Protein AF-A0A8H5TYQ1-F1 (afdb_monomer)

Mean predicted aligned error: 10.08 Å

Foldseek 3Di:
DADADQQQVVVLVVCVVPVVNVVRYFHAAPPPRDTADEDPDDDPDPDPDPPDQHQHFWQALRRGTHGLVVLVVLLVCCVVPVPFRADPPPRHGQAQQQVRRHDSDTDGHYSDPVCSVVNVVSSPLNVVRQNDAPVLLLLLVFLLLVLLVVLLDPCVVVLPDLKDKWKWKDWDPDIDINCPPQPAKDWPDWDDQDPLNVLLQQLVQVLVCSNVVPDPPDPTRIDIIITMIGGDDDPSSVVRSVVVVLSSVVSCVVCPPPDSVRSNVVSNVSSVVVSVCSNVSVSVVSSVVVVVVVVVSVVVVVVVVD

Nearest PDB structures (foldseek):
  7bxh-assembly1_B  TM=2.194E-01  e=1.494E+00  Legionella pneumophila subsp. pneumophila str. Philadelphia 1
  6tao-assembly1_A  TM=1.979E-01  e=2.582E+00  Vibrio cholerae
  5tsc-assembly1_A  TM=2.129E-01  e=2.074E+00  Legionella pneumophila subsp. pneumophila str. Philadelphia 1
  6w08-assembly1_A  TM=2.001E-01  e=3.215E+00  Vibrio cholerae O1 biovar El Tor str. N16961
  6tao-assembly2_B  TM=1.943E-01  e=5.262E+00  Vibrio cholerae

InterPro domains:
  IPR001841 Zinc finger, RING-type [PS50089] (29-91)
  IPR001841 Zinc finger, RING-type [SM00184] (29-90)
  IPR013083 Zinc finger, RING/FYVE/PHD-type [G3DSA:3.30.40.10] (16-129)

Radius of gyration: 23.0 Å; Cα contacts (8 Å, |Δi|>4): 416; chains: 1; bounding box: 55×41×71 Å

Solvent-accessible surface area (backbone atoms only — not comparable to full-atom values): 17277 Å² total; per-residue (Å²): 124,78,43,60,67,46,41,46,69,62,37,50,52,51,38,70,76,35,65,73,51,62,83,32,59,54,38,51,15,84,83,83,62,49,76,30,46,72,58,81,78,80,76,86,69,91,57,93,62,88,78,72,71,62,46,30,30,23,31,30,39,86,30,45,40,33,24,37,41,60,52,50,51,51,42,52,50,16,70,74,68,72,46,84,36,46,43,90,86,80,58,49,74,33,46,17,80,71,65,66,45,67,55,89,65,57,45,74,46,53,75,53,75,90,40,43,65,58,47,53,52,51,41,57,51,42,48,57,59,52,47,51,48,69,82,66,45,47,55,54,54,40,52,50,53,48,51,36,51,54,42,63,38,88,48,77,86,67,59,49,90,59,36,43,82,40,45,35,43,34,44,92,96,44,78,47,51,59,57,75,79,60,69,66,57,46,80,72,46,77,49,86,74,46,69,45,58,56,68,29,28,62,34,49,32,59,36,49,33,62,75,67,69,50,76,86,88,57,89,67,72,38,44,71,44,43,32,37,26,39,46,52,92,52,76,67,49,58,56,47,51,53,55,50,51,51,51,50,51,55,49,48,62,75,50,58,92,53,53,73,68,57,31,40,51,49,18,43,48,52,31,52,55,48,33,54,33,43,70,69,65,41,48,66,60,52,50,51,52,50,50,52,51,48,51,54,50,50,50,49,55,60,63,74,72,114

Organism: Fusarium heterosporum (NCBI:txid42747)

Structure (mmCIF, N/CA/C/O backbone):
data_AF-A0A8H5TYQ1-F1
#
_entry.id   AF-A0A8H5TYQ1-F1
#
loop_
_atom_site.group_PDB
_atom_site.id
_atom_site.type_symbol
_atom_site.label_atom_id
_atom_site.label_alt_id
_atom_site.label_comp_id
_atom_site.label_asym_id
_atom_site.label_entity_id
_atom_site.label_seq_id
_atom_site.pdbx_PDB_ins_code
_atom_site.Cartn_x
_atom_site.Cartn_y
_atom_site.Cartn_z
_atom_site.occupancy
_atom_site.B_iso_or_equiv
_atom_site.auth_seq_id
_atom_site.auth_comp_id
_atom_site.auth_asym_id
_atom_site.auth_atom_id
_atom_site.pdbx_PDB_model_num
ATOM 1 N N . MET A 1 1 ? -21.168 5.420 35.140 1.00 64.25 1 MET A N 1
ATOM 2 C CA . MET A 1 1 ? -21.141 4.001 34.719 1.00 64.25 1 MET A CA 1
ATOM 3 C C . MET A 1 1 ? -20.022 3.883 33.707 1.00 64.25 1 MET A C 1
ATOM 5 O O . MET A 1 1 ? -19.899 4.790 32.902 1.00 64.25 1 MET A O 1
ATOM 9 N N . SER A 1 2 ? -19.162 2.873 33.809 1.00 85.12 2 SER A N 1
ATOM 10 C CA . SER A 1 2 ? -18.035 2.726 32.883 1.00 85.12 2 SER A CA 1
ATOM 11 C C . SER A 1 2 ? -18.495 2.050 31.588 1.00 85.12 2 SER A C 1
ATOM 13 O O . SER A 1 2 ? -19.298 1.117 31.650 1.00 85.12 2 SER A O 1
ATOM 15 N N . ILE A 1 3 ? -18.027 2.537 30.436 1.00 87.50 3 ILE A N 1
ATOM 16 C CA . ILE A 1 3 ? -18.399 2.019 29.112 1.00 87.50 3 ILE A CA 1
ATOM 17 C C . ILE A 1 3 ? -17.258 1.164 28.566 1.00 87.50 3 ILE A C 1
ATOM 19 O O . ILE A 1 3 ? -16.153 1.664 28.355 1.00 87.50 3 ILE A O 1
ATOM 23 N N . ASN A 1 4 ? -17.562 -0.110 28.312 1.00 91.44 4 ASN A N 1
ATOM 24 C CA . ASN A 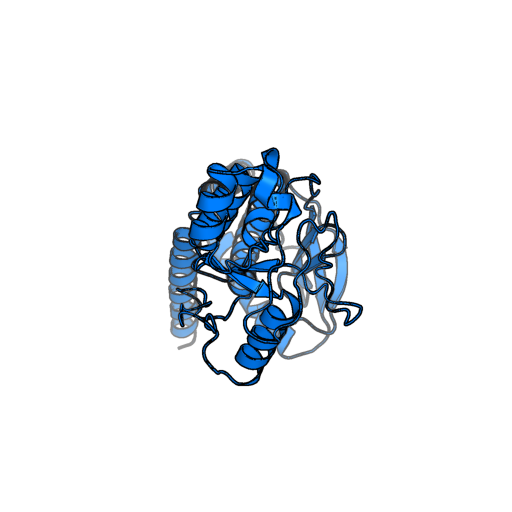1 4 ? -16.630 -1.129 27.818 1.00 91.44 4 ASN A CA 1
ATOM 25 C C . ASN A 1 4 ? -17.161 -1.822 26.540 1.00 91.44 4 ASN A C 1
ATOM 27 O O . ASN A 1 4 ? -17.007 -3.025 26.344 1.00 91.44 4 ASN A O 1
ATOM 31 N N . GLU A 1 5 ? -17.877 -1.080 25.690 1.00 95.00 5 GLU A N 1
ATOM 32 C CA . GLU A 1 5 ? -18.378 -1.601 24.414 1.00 95.00 5 GLU A CA 1
ATOM 33 C C . GLU A 1 5 ? -17.220 -1.727 23.411 1.00 95.00 5 GLU A C 1
ATOM 35 O O . GLU A 1 5 ? -16.622 -0.730 23.005 1.00 95.00 5 GLU A O 1
ATOM 40 N N . THR A 1 6 ? -16.899 -2.961 23.019 1.00 95.25 6 THR A N 1
ATOM 41 C CA . THR A 1 6 ? -15.770 -3.292 22.129 1.00 95.25 6 THR A CA 1
ATOM 42 C C . THR A 1 6 ? -16.210 -3.566 20.691 1.00 95.25 6 THR A C 1
ATOM 44 O O . THR A 1 6 ? -15.395 -3.949 19.852 1.00 95.25 6 THR A O 1
ATOM 47 N N . TYR A 1 7 ? -17.478 -3.333 20.360 1.00 96.06 7 TYR A N 1
ATOM 48 C CA . TYR A 1 7 ? -17.964 -3.275 18.990 1.00 96.06 7 TYR A CA 1
ATOM 49 C C . TYR A 1 7 ? -18.167 -1.819 18.558 1.00 96.06 7 TYR A C 1
ATOM 51 O O . TYR A 1 7 ? -19.071 -1.126 19.021 1.00 96.06 7 TYR A O 1
ATOM 59 N N . PHE A 1 8 ? -17.322 -1.344 17.639 1.00 94.88 8 PHE A N 1
ATOM 60 C CA . PHE A 1 8 ? -17.250 0.060 17.231 1.00 94.88 8 PHE A CA 1
ATOM 61 C C . PHE A 1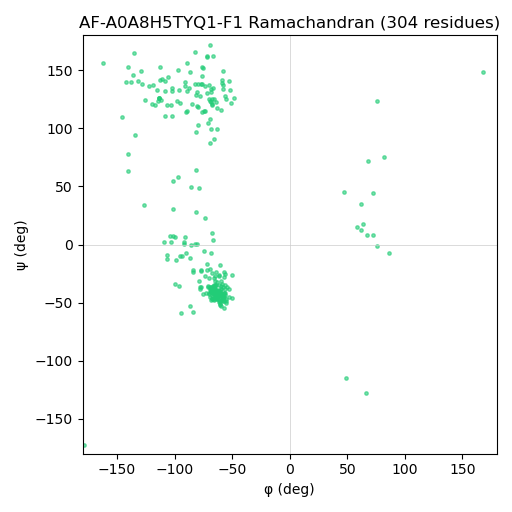 8 ? -18.594 0.666 16.801 1.00 94.88 8 PHE A C 1
ATOM 63 O O . PHE A 1 8 ? -18.893 1.762 17.269 1.00 94.88 8 PHE A O 1
ATOM 70 N N . PRO A 1 9 ? -19.437 0.010 15.977 1.00 93.38 9 PRO A N 1
ATOM 71 C CA . PRO A 1 9 ? -20.741 0.572 15.627 1.00 93.38 9 PRO A CA 1
ATOM 72 C C . PRO A 1 9 ? -21.625 0.844 16.850 1.00 93.38 9 PRO A C 1
ATOM 74 O O . PRO A 1 9 ? -22.154 1.945 16.973 1.00 93.38 9 PRO A O 1
ATOM 77 N N . ALA A 1 10 ? -21.709 -0.107 17.786 1.00 94.38 10 ALA A N 1
ATOM 78 C CA . ALA A 1 10 ? -22.482 0.059 19.017 1.00 94.38 10 ALA A CA 1
ATOM 79 C C . ALA A 1 10 ? -21.876 1.140 19.924 1.00 94.38 10 ALA A C 1
ATOM 81 O O . ALA A 1 10 ? -22.599 1.986 20.449 1.00 94.38 10 ALA A O 1
ATOM 82 N N . LEU A 1 11 ? -20.545 1.174 20.044 1.00 93.44 11 LEU A N 1
ATOM 83 C CA . LEU A 1 11 ? -19.848 2.212 20.796 1.00 93.44 11 LEU A CA 1
ATOM 84 C C . LEU A 1 11 ? -20.148 3.609 20.234 1.00 93.44 11 LEU A C 1
ATOM 86 O O . LEU A 1 11 ? -20.427 4.535 20.991 1.00 93.44 11 LEU A O 1
ATOM 90 N N . MET A 1 12 ? -20.116 3.774 18.910 1.00 91.62 12 MET A N 1
ATOM 91 C CA . MET A 1 12 ? -20.417 5.060 18.283 1.00 91.62 12 MET A CA 1
ATOM 92 C C . MET A 1 12 ? -21.867 5.487 18.502 1.00 91.62 12 MET A C 1
ATOM 94 O O . MET A 1 12 ? -22.113 6.679 18.662 1.00 91.62 12 MET A O 1
ATOM 98 N N . ASP A 1 13 ? -22.816 4.554 18.535 1.00 92.12 13 ASP A N 1
ATOM 99 C CA . ASP A 1 13 ? -24.218 4.875 18.803 1.00 92.12 13 ASP A CA 1
ATOM 100 C C . ASP A 1 13 ? -24.417 5.356 20.249 1.00 92.12 13 ASP A C 1
ATOM 102 O O . ASP A 1 13 ? -25.129 6.336 20.472 1.00 92.12 13 ASP A O 1
ATOM 106 N N . ILE A 1 14 ? -23.710 4.752 21.213 1.00 92.50 14 ILE A N 1
ATOM 107 C CA . ILE A 1 14 ? -23.669 5.219 22.609 1.00 92.50 14 ILE A CA 1
ATOM 108 C C . ILE A 1 14 ? -23.104 6.643 22.679 1.00 92.50 14 ILE A C 1
ATOM 110 O O . ILE A 1 14 ? -23.746 7.535 23.230 1.00 92.50 14 ILE A O 1
ATOM 114 N N . LEU A 1 15 ? -21.938 6.887 22.070 1.00 90.19 15 LEU A N 1
ATOM 115 C CA . LEU A 1 15 ? -21.295 8.207 22.089 1.00 90.19 15 LEU A CA 1
ATOM 116 C C . LEU A 1 15 ? -22.104 9.279 21.339 1.00 90.19 15 LEU A C 1
ATOM 118 O O . LEU A 1 15 ? -22.010 10.466 21.656 1.00 90.19 15 LEU A O 1
ATOM 122 N N . SER A 1 16 ? -22.880 8.893 20.323 1.00 88.12 16 SER A N 1
ATOM 123 C CA . SER A 1 16 ? -23.792 9.795 19.612 1.00 88.12 16 SER A CA 1
ATOM 124 C C . SER A 1 16 ? -25.000 10.194 20.460 1.00 88.12 16 SER A C 1
ATOM 126 O O . SER A 1 16 ? -25.458 11.327 20.339 1.00 88.12 16 SER A O 1
ATOM 128 N N . GLN A 1 17 ? -25.514 9.290 21.297 1.00 90.81 17 GLN A N 1
ATOM 129 C CA . GLN A 1 17 ? -26.634 9.573 22.201 1.00 90.81 17 GLN A CA 1
ATOM 130 C C . GLN A 1 17 ? -26.193 10.371 23.431 1.00 90.81 17 GLN A C 1
ATOM 132 O O . GLN A 1 17 ? -26.919 11.254 23.882 1.00 90.81 17 GLN A O 1
ATOM 137 N N . ASP A 1 18 ? -24.999 10.082 23.942 1.00 89.69 18 ASP A N 1
ATOM 138 C CA . ASP A 1 18 ? -24.400 10.769 25.078 1.00 89.69 18 ASP A CA 1
ATOM 139 C C . ASP A 1 18 ? -22.932 11.098 24.770 1.00 89.69 18 ASP A C 1
ATOM 141 O O . ASP A 1 18 ? -22.051 10.271 24.985 1.00 89.69 18 ASP A O 1
ATOM 145 N N . PRO A 1 19 ? -22.615 12.302 24.265 1.00 85.62 19 PRO A N 1
ATOM 146 C CA . PRO A 1 19 ? -21.229 12.673 24.003 1.00 85.62 19 PRO A CA 1
ATOM 147 C C . PRO A 1 19 ? -20.335 12.698 25.253 1.00 85.62 19 PRO A C 1
ATOM 149 O O . PRO A 1 19 ? -19.131 12.451 25.124 1.00 85.62 19 PRO A O 1
ATOM 152 N N . SER A 1 20 ? -20.906 12.942 26.443 1.00 86.19 20 SER A N 1
ATOM 153 C CA . SER A 1 20 ? -20.171 12.981 27.719 1.00 86.19 20 SER A CA 1
ATOM 154 C C . SER A 1 20 ? -19.666 11.602 28.153 1.00 86.19 20 SER A C 1
ATOM 156 O O . SER A 1 20 ? -18.654 11.492 28.843 1.00 86.19 20 SER A O 1
ATOM 158 N N . ALA A 1 21 ? -20.283 10.539 27.626 1.00 86.56 21 ALA A N 1
ATOM 159 C CA . ALA A 1 21 ? -19.857 9.151 27.768 1.00 86.56 21 ALA A CA 1
ATOM 160 C C . ALA A 1 21 ? -18.376 8.919 27.426 1.00 86.56 21 ALA A C 1
ATOM 162 O O . ALA A 1 21 ? -17.760 7.996 27.962 1.00 86.56 21 ALA A O 1
ATOM 163 N N . THR A 1 22 ? -17.794 9.771 26.575 1.00 84.31 22 THR A N 1
ATOM 164 C CA . THR A 1 22 ? -16.373 9.749 26.208 1.00 84.31 22 THR A CA 1
ATOM 165 C C . THR A 1 22 ? -15.452 9.768 27.436 1.00 84.31 22 THR A C 1
ATOM 167 O O . THR A 1 22 ? -14.462 9.044 27.463 1.00 84.31 22 THR A O 1
ATOM 170 N N . GLU A 1 23 ? -15.800 10.530 28.478 1.00 83.12 23 GLU A N 1
ATOM 171 C CA . GLU A 1 23 ? -15.020 10.636 29.726 1.00 83.12 23 GLU A CA 1
ATOM 172 C C . GLU A 1 23 ? -15.102 9.370 30.593 1.00 83.12 23 GLU A C 1
ATOM 174 O O . GLU A 1 23 ? -14.292 9.159 31.492 1.00 83.12 23 GLU A O 1
ATOM 179 N N . SER A 1 24 ? -16.086 8.512 30.320 1.00 85.19 24 SER A N 1
ATOM 180 C CA . SER A 1 24 ? -16.350 7.274 31.059 1.00 85.19 24 SER A CA 1
ATOM 181 C C . SER A 1 24 ? -15.897 6.005 30.326 1.00 85.19 24 SER A C 1
ATOM 183 O O . SER A 1 24 ? -16.188 4.890 30.780 1.00 85.19 24 SER A O 1
ATOM 185 N N . LEU A 1 25 ? -15.195 6.162 29.198 1.00 88.00 25 LEU A N 1
ATOM 186 C CA . LEU A 1 25 ? -14.655 5.051 28.422 1.00 88.00 25 LEU A CA 1
ATOM 187 C C . LEU A 1 25 ? -13.549 4.333 29.189 1.00 88.00 25 LEU A C 1
ATOM 189 O O . LEU A 1 25 ? -12.552 4.929 29.584 1.00 88.00 25 LEU A O 1
ATOM 193 N N . ASN A 1 26 ? -13.718 3.026 29.339 1.00 90.94 26 ASN A N 1
ATOM 194 C CA . ASN A 1 26 ? -12.715 2.126 29.887 1.00 90.94 26 ASN A CA 1
ATOM 195 C C . ASN A 1 26 ? -12.762 0.837 29.070 1.00 90.94 26 ASN A C 1
ATOM 197 O O . ASN A 1 26 ? -13.404 -0.141 29.454 1.00 90.94 26 ASN A O 1
ATOM 201 N N . LEU A 1 27 ? -12.171 0.892 27.878 1.00 92.75 27 LEU A N 1
ATOM 202 C CA . LEU A 1 27 ? -12.211 -0.225 26.947 1.00 92.75 27 LEU A CA 1
ATOM 203 C C . LEU A 1 27 ? -11.157 -1.256 27.352 1.00 92.75 27 LEU A C 1
ATOM 205 O O . LEU A 1 27 ? -9.968 -0.959 27.342 1.00 92.75 27 LEU A O 1
ATOM 209 N N . GLU A 1 28 ? -11.579 -2.471 27.663 1.00 94.50 28 GLU A N 1
ATOM 210 C CA . GLU A 1 28 ? -10.698 -3.598 27.959 1.00 94.50 28 GLU A CA 1
ATOM 211 C C . GLU A 1 28 ? -10.498 -4.440 26.699 1.00 94.50 28 GLU A C 1
ATOM 213 O O . GLU A 1 28 ? -11.445 -4.779 25.985 1.00 94.50 28 GLU A O 1
ATOM 218 N N . CYS A 1 29 ? -9.250 -4.793 26.402 1.00 95.31 29 CYS A N 1
ATOM 219 C CA . CYS A 1 29 ? -8.941 -5.645 25.267 1.00 95.31 29 CYS A CA 1
ATOM 220 C C . CYS A 1 29 ? -9.537 -7.047 25.495 1.00 95.31 29 CYS A C 1
ATOM 222 O O . CYS A 1 29 ? -9.178 -7.708 26.470 1.00 95.31 29 CYS A O 1
ATOM 224 N N . PRO A 1 30 ? -10.360 -7.593 24.581 1.00 93.88 30 PRO A N 1
ATOM 225 C CA . PRO A 1 30 ? -10.977 -8.909 24.774 1.00 93.88 30 PRO A CA 1
ATOM 226 C C . PRO A 1 30 ? -9.972 -10.077 24.727 1.00 93.88 30 PRO A C 1
ATOM 228 O O . PRO A 1 30 ? -10.347 -11.218 24.993 1.00 93.88 30 PRO A O 1
ATOM 231 N N . ILE A 1 31 ? -8.706 -9.813 24.379 1.00 94.69 31 ILE A N 1
ATOM 232 C CA . ILE A 1 31 ? -7.639 -10.818 24.263 1.00 94.69 31 ILE A CA 1
ATOM 233 C C . ILE A 1 31 ? -6.833 -10.910 25.564 1.00 94.69 31 ILE A C 1
ATOM 235 O O . ILE A 1 31 ? -6.767 -11.983 26.159 1.00 94.69 31 ILE A O 1
ATOM 239 N N . CYS A 1 32 ? -6.223 -9.805 26.008 1.00 94.69 32 CYS A N 1
ATOM 240 C CA . CYS A 1 32 ? -5.367 -9.783 27.203 1.00 94.69 32 CYS A CA 1
ATOM 241 C C . CYS A 1 32 ? -6.069 -9.261 28.463 1.00 94.69 32 CYS A C 1
ATOM 243 O O . CYS A 1 32 ? -5.559 -9.483 29.555 1.00 94.69 32 CYS A O 1
ATOM 245 N N . ARG A 1 33 ? -7.251 -8.641 28.325 1.00 94.50 33 ARG A N 1
ATOM 246 C CA . ARG A 1 33 ? -8.025 -7.978 29.393 1.00 94.50 33 ARG A CA 1
ATOM 247 C C . ARG A 1 33 ? -7.382 -6.718 29.977 1.00 94.50 33 ARG A C 1
ATOM 249 O O . ARG A 1 33 ? -7.907 -6.175 30.942 1.00 94.50 33 ARG A O 1
ATOM 256 N N . ASP A 1 34 ? -6.298 -6.231 29.380 1.00 92.62 34 ASP A N 1
ATOM 257 C CA . ASP A 1 34 ? -5.712 -4.946 29.753 1.00 92.62 34 ASP A CA 1
ATOM 258 C C . ASP A 1 34 ? -6.550 -3.783 29.207 1.00 92.62 34 ASP A C 1
ATOM 260 O O . ASP A 1 34 ? -7.222 -3.900 28.176 1.00 92.62 34 ASP A O 1
ATOM 264 N N . VAL A 1 35 ? -6.501 -2.644 29.901 1.00 90.50 35 VAL A N 1
ATOM 265 C CA . VAL A 1 35 ? -7.178 -1.412 29.478 1.00 90.50 35 VAL A CA 1
ATOM 266 C C . VAL A 1 35 ? -6.461 -0.815 28.268 1.00 90.50 35 VAL A C 1
ATOM 268 O O . VAL A 1 35 ? -5.245 -0.629 28.272 1.00 90.50 35 VAL A O 1
ATOM 271 N N . MET A 1 36 ? -7.232 -0.484 27.236 1.00 92.00 36 MET A N 1
ATOM 272 C CA . MET A 1 36 ? -6.755 0.112 25.996 1.00 92.00 36 MET A CA 1
ATOM 273 C C . MET A 1 36 ? -6.770 1.637 26.072 1.00 92.00 36 MET A C 1
ATOM 275 O O . MET A 1 36 ? -7.734 2.246 26.540 1.00 92.00 36 MET A O 1
ATOM 279 N N . THR A 1 37 ? -5.734 2.278 25.533 1.00 88.06 37 THR A N 1
ATOM 280 C CA . THR A 1 37 ? -5.694 3.743 25.440 1.00 88.06 37 THR A CA 1
ATOM 281 C C . THR A 1 37 ? -6.599 4.247 24.308 1.00 88.06 37 THR A C 1
ATOM 283 O O . THR A 1 37 ? -6.650 3.672 23.217 1.00 88.06 37 THR A O 1
ATOM 286 N N . THR A 1 38 ? -7.338 5.331 24.565 1.00 75.31 38 THR A N 1
ATOM 287 C CA . THR A 1 38 ? -8.178 6.034 23.579 1.00 75.31 38 THR A CA 1
ATOM 288 C C . THR A 1 38 ? -7.645 7.464 23.442 1.00 75.31 38 THR A C 1
ATOM 290 O O . THR A 1 38 ? -7.267 8.063 24.442 1.00 75.31 38 THR A O 1
ATOM 293 N N . ASN A 1 39 ? -7.551 7.998 22.218 1.00 65.19 39 ASN A N 1
ATOM 294 C CA . ASN A 1 39 ? -6.909 9.293 21.901 1.00 65.19 39 ASN A CA 1
ATOM 295 C C . ASN A 1 39 ? -5.373 9.336 21.986 1.00 65.19 39 ASN A C 1
ATOM 297 O O . ASN A 1 39 ? -4.809 10.316 22.463 1.00 65.19 39 ASN A O 1
ATOM 301 N N . ASN A 1 40 ? -4.679 8.326 21.451 1.00 54.44 40 ASN A N 1
ATOM 302 C CA . ASN A 1 40 ? -3.261 8.504 21.125 1.00 54.44 40 ASN A CA 1
ATOM 303 C C . ASN A 1 40 ? -3.135 9.535 19.992 1.00 54.44 40 ASN A C 1
ATOM 305 O O . ASN A 1 40 ? -3.214 9.192 18.808 1.00 54.44 40 ASN A O 1
ATOM 309 N N . GLU A 1 41 ? -2.999 10.804 20.369 1.00 46.03 41 GLU A N 1
ATOM 310 C CA . GLU A 1 41 ? -2.328 11.796 19.546 1.00 46.03 41 GLU A CA 1
ATOM 311 C C . GLU A 1 41 ? -0.895 11.287 19.344 1.00 46.03 41 GLU A C 1
ATOM 313 O O . GLU A 1 41 ? -0.132 11.101 20.286 1.00 46.03 41 GLU A O 1
ATOM 318 N N . ASP A 1 42 ? -0.591 10.994 18.088 1.00 44.28 42 ASP A N 1
ATOM 319 C CA . ASP A 1 42 ? 0.746 10.842 17.538 1.00 44.28 42 ASP A CA 1
ATOM 320 C C . ASP A 1 42 ? 1.550 9.563 17.841 1.00 44.28 42 ASP A C 1
ATOM 322 O O . ASP A 1 42 ? 1.924 9.218 18.957 1.00 44.28 42 ASP A O 1
ATOM 326 N N . LYS A 1 43 ? 1.938 8.942 16.716 1.00 41.69 43 LYS A N 1
ATOM 327 C CA . LYS A 1 43 ? 3.001 7.942 16.523 1.00 41.69 43 LYS A CA 1
ATOM 328 C C . LYS A 1 43 ? 2.644 6.498 16.871 1.00 41.69 43 LYS A C 1
ATOM 330 O O . LYS A 1 43 ? 3.196 5.889 17.779 1.00 41.69 43 LYS A O 1
ATOM 335 N N . VAL A 1 44 ? 1.869 5.873 15.983 1.00 41.00 44 VAL A N 1
ATOM 336 C CA . VAL A 1 44 ? 2.210 4.494 15.605 1.00 41.00 44 VAL A CA 1
ATOM 337 C C . VAL A 1 44 ? 3.473 4.598 14.754 1.00 41.00 44 VAL A C 1
ATOM 339 O O . VAL A 1 44 ? 3.414 5.055 13.611 1.00 41.00 44 VAL A O 1
ATOM 342 N N . SER A 1 45 ? 4.634 4.246 15.309 1.00 38.28 45 SER A N 1
ATOM 343 C CA . SER A 1 45 ? 5.794 4.025 14.459 1.00 38.28 45 SER A CA 1
ATOM 344 C C . SER A 1 45 ? 5.512 2.773 13.627 1.00 38.28 45 SER A C 1
ATOM 346 O O . SER A 1 45 ? 5.298 1.679 14.141 1.00 38.28 45 SER A O 1
ATOM 348 N N . TYR A 1 46 ? 5.517 2.924 12.305 1.00 41.56 46 TYR A N 1
ATOM 349 C CA . TYR A 1 46 ? 5.640 1.795 11.379 1.00 41.56 46 TYR A CA 1
ATOM 350 C C . TYR A 1 46 ? 7.082 1.250 11.363 1.00 41.56 46 TYR A C 1
ATOM 352 O O . TYR A 1 46 ? 7.516 0.663 10.373 1.00 41.56 46 TYR A O 1
ATOM 360 N N . SER A 1 47 ? 7.859 1.493 12.425 1.00 39.03 47 SER A N 1
ATOM 361 C CA . SER A 1 47 ? 9.175 0.898 12.572 1.00 39.03 47 SER A CA 1
ATOM 362 C C . SER A 1 47 ? 9.003 -0.554 13.007 1.00 39.03 47 SER A C 1
ATOM 364 O O . SER A 1 47 ? 8.203 -0.879 13.881 1.00 39.03 47 SER A O 1
ATOM 366 N N . ASN A 1 48 ? 9.808 -1.431 12.414 1.00 41.47 48 ASN A N 1
ATOM 367 C CA . ASN A 1 48 ? 10.022 -2.793 12.903 1.00 41.47 48 ASN A CA 1
ATOM 368 C C . ASN A 1 48 ? 10.774 -2.815 14.250 1.00 41.47 48 ASN A C 1
ATOM 370 O O . ASN A 1 48 ? 11.212 -3.877 14.682 1.00 41.47 48 ASN A O 1
ATOM 374 N N . ASP A 1 49 ? 10.952 -1.660 14.894 1.00 38.38 49 ASP A N 1
ATOM 375 C CA . ASP A 1 49 ? 11.650 -1.564 16.162 1.00 38.38 49 ASP A CA 1
ATOM 376 C C . ASP A 1 49 ? 10.710 -2.024 17.277 1.00 38.38 49 ASP A C 1
ATOM 378 O O . ASP A 1 49 ? 9.577 -1.565 17.413 1.00 38.38 49 ASP A O 1
ATOM 382 N N . GLU A 1 50 ? 11.198 -2.961 18.081 1.00 44.28 50 GLU A N 1
ATOM 383 C CA . GLU A 1 50 ? 10.507 -3.586 19.215 1.00 44.28 50 GLU A CA 1
ATOM 384 C C . GLU A 1 50 ? 10.221 -2.618 20.381 1.00 44.28 50 GLU A C 1
ATOM 386 O O . GLU A 1 50 ? 9.708 -3.029 21.421 1.00 44.28 50 GLU A O 1
ATOM 391 N N . ALA A 1 51 ? 10.538 -1.331 20.227 1.00 42.44 51 ALA A N 1
ATOM 392 C CA . ALA A 1 51 ? 10.374 -0.327 21.263 1.00 42.44 51 ALA A CA 1
ATOM 393 C C . ALA A 1 51 ? 8.920 0.178 21.316 1.00 42.44 51 ALA A C 1
ATOM 395 O O . ALA A 1 51 ? 8.526 1.075 20.577 1.00 42.44 51 ALA A O 1
ATOM 396 N N . ASP A 1 52 ? 8.162 -0.416 22.237 1.00 50.28 52 ASP A N 1
ATOM 397 C CA . ASP A 1 52 ? 6.917 0.091 22.826 1.00 50.28 52 ASP A CA 1
ATOM 398 C C . ASP A 1 52 ? 5.705 0.177 21.877 1.00 50.28 52 ASP A C 1
ATOM 400 O O . ASP A 1 52 ? 5.233 1.241 21.467 1.00 50.28 52 ASP A O 1
ATOM 404 N N . VAL A 1 53 ? 5.155 -0.989 21.519 1.00 58.66 53 VAL A N 1
ATOM 405 C CA . VAL A 1 53 ? 3.872 -1.052 20.806 1.00 58.66 53 VAL A CA 1
ATOM 406 C C . VAL A 1 53 ? 2.762 -0.601 21.747 1.00 58.66 53 VAL A C 1
ATOM 408 O O . VAL A 1 53 ? 2.267 -1.383 22.556 1.00 58.66 53 VAL A O 1
ATOM 411 N N . ASN A 1 54 ? 2.349 0.656 21.606 1.00 74.62 54 ASN A N 1
ATOM 412 C CA . ASN A 1 54 ? 1.244 1.241 22.354 1.00 74.62 54 ASN A CA 1
ATOM 413 C C . ASN A 1 54 ? 0.002 0.322 22.323 1.00 74.62 54 ASN A C 1
ATOM 415 O O . ASN A 1 54 ? -0.475 -0.058 21.247 1.00 74.62 54 ASN A O 1
ATOM 419 N N . HIS A 1 55 ? -0.536 -0.031 23.497 1.00 88.31 55 HIS A N 1
ATOM 420 C CA . HIS A 1 55 ? -1.754 -0.837 23.656 1.00 88.31 55 HIS A CA 1
ATOM 421 C C . HIS A 1 55 ? -3.026 0.004 23.432 1.00 88.31 55 HIS A C 1
ATOM 423 O O . HIS A 1 55 ? -3.960 0.012 24.232 1.00 88.31 55 HIS A O 1
ATOM 429 N N . GLY A 1 56 ? -3.052 0.763 22.338 1.00 89.88 56 GLY A N 1
ATOM 430 C CA . GLY A 1 56 ? -4.199 1.586 21.976 1.00 89.88 56 GLY A CA 1
ATOM 431 C C . GLY A 1 56 ? -5.348 0.772 21.403 1.00 89.88 56 GLY A C 1
ATOM 432 O O . GLY A 1 56 ? -5.143 -0.285 20.800 1.00 89.88 56 GLY A O 1
ATOM 433 N N . ALA A 1 57 ? -6.561 1.290 21.578 1.00 92.19 57 ALA A N 1
ATOM 434 C CA . ALA A 1 57 ? -7.772 0.707 21.025 1.00 92.19 57 ALA A CA 1
ATOM 435 C C . ALA A 1 57 ? -7.709 0.737 19.491 1.00 92.19 57 ALA A C 1
ATOM 437 O O . ALA A 1 57 ? -7.657 1.803 18.877 1.00 92.19 57 ALA A O 1
ATOM 438 N N . PHE A 1 58 ? -7.712 -0.438 18.873 1.00 92.12 58 PHE A N 1
ATOM 439 C CA . PHE A 1 58 ? -7.572 -0.640 17.437 1.00 92.12 58 PHE A CA 1
ATOM 440 C C . PHE A 1 58 ? -8.839 -1.277 16.876 1.00 92.12 58 PHE A C 1
ATOM 442 O O . PHE A 1 58 ? -9.235 -2.371 17.275 1.00 92.12 58 PHE A O 1
ATOM 449 N N . VAL A 1 59 ? -9.487 -0.578 15.949 1.00 92.62 59 VAL A N 1
ATOM 450 C CA . VAL A 1 59 ? -10.726 -1.012 15.309 1.00 92.62 59 VAL A CA 1
ATOM 451 C C . VAL A 1 59 ? -10.395 -1.832 14.067 1.00 92.62 59 VAL A C 1
ATOM 453 O O . VAL A 1 59 ? -9.840 -1.311 13.096 1.00 92.62 59 VAL A O 1
ATOM 456 N N . LEU A 1 60 ? -10.755 -3.113 14.094 1.00 92.38 60 LEU A N 1
ATOM 457 C CA . LEU A 1 60 ? -10.621 -4.029 12.965 1.00 92.38 60 LEU A CA 1
ATOM 458 C C . LEU A 1 60 ? -11.641 -3.712 11.849 1.00 92.38 60 LEU A C 1
ATOM 460 O O . LEU A 1 60 ? -12.680 -3.110 12.122 1.00 92.38 60 LEU A O 1
ATOM 464 N N . PRO A 1 61 ? -11.432 -4.211 10.613 1.00 89.06 61 PRO A N 1
ATOM 465 C CA . PRO A 1 61 ? -12.350 -4.039 9.479 1.00 89.06 61 PRO A CA 1
ATOM 466 C C . PRO A 1 61 ? -13.772 -4.549 9.747 1.00 89.06 61 PRO A C 1
ATOM 468 O O . PRO A 1 61 ? -14.743 -4.058 9.183 1.00 89.06 61 PRO A O 1
ATOM 471 N N . CYS A 1 62 ? -13.896 -5.537 10.635 1.00 92.06 62 CYS A N 1
ATOM 472 C CA . CYS A 1 62 ? -15.173 -6.089 11.081 1.00 92.06 62 CYS A CA 1
ATOM 473 C C . CYS A 1 62 ? -15.859 -5.273 12.191 1.00 92.06 62 CYS A C 1
ATOM 475 O O . CYS A 1 62 ? -16.900 -5.692 12.688 1.00 92.06 62 CYS A O 1
ATOM 477 N N . GLY A 1 63 ? -15.262 -4.163 12.632 1.00 93.69 63 GLY A N 1
ATOM 478 C CA . GLY A 1 63 ? -15.777 -3.294 13.690 1.00 93.69 63 GLY A CA 1
ATOM 479 C C . GLY A 1 63 ? -15.394 -3.696 15.118 1.00 93.69 63 GLY A C 1
ATOM 480 O O . GLY A 1 63 ? -15.653 -2.925 16.036 1.00 93.69 63 GLY A O 1
ATOM 481 N N . HIS A 1 64 ? -14.767 -4.853 15.347 1.00 96.38 64 HIS A N 1
ATOM 482 C CA . HIS A 1 64 ? -14.305 -5.222 16.692 1.00 96.38 64 HIS A CA 1
ATOM 483 C C . HIS A 1 64 ? -13.071 -4.420 17.106 1.00 96.38 64 HIS A C 1
ATOM 485 O O . HIS A 1 64 ? -12.133 -4.262 16.325 1.00 96.38 64 HIS A O 1
ATOM 491 N N . ILE A 1 65 ? -13.077 -3.955 18.350 1.00 96.06 65 ILE A N 1
ATOM 492 C CA . ILE A 1 65 ? -12.017 -3.177 18.979 1.00 96.06 65 ILE A CA 1
ATOM 493 C C . ILE A 1 65 ? -11.154 -4.125 19.811 1.00 96.06 65 ILE A C 1
ATOM 495 O O . ILE A 1 65 ? -11.656 -4.823 20.691 1.00 96.06 65 ILE A O 1
ATOM 499 N N . ILE A 1 66 ? -9.855 -4.148 19.529 1.00 95.75 66 ILE A N 1
ATOM 500 C CA . ILE A 1 66 ? -8.854 -4.909 20.286 1.00 95.75 66 ILE A CA 1
ATOM 501 C C . ILE A 1 66 ? -7.617 -4.048 20.538 1.00 95.75 66 ILE A C 1
ATOM 503 O O . ILE A 1 66 ? -7.436 -3.021 19.892 1.00 95.75 66 ILE A O 1
ATOM 507 N N . GLY A 1 67 ? -6.745 -4.454 21.459 1.00 93.94 67 GLY A N 1
ATOM 508 C CA . GLY A 1 67 ? -5.491 -3.738 21.683 1.00 93.94 67 GLY A CA 1
ATOM 509 C C . GLY A 1 67 ? -4.559 -3.889 20.481 1.00 93.94 67 GLY A C 1
ATOM 510 O O . GLY A 1 67 ? -4.375 -5.002 19.982 1.00 93.94 67 GLY A O 1
ATOM 511 N N . TYR A 1 68 ? -3.954 -2.793 20.018 1.00 91.00 68 TYR A N 1
ATOM 512 C CA . TYR A 1 68 ? -3.086 -2.799 18.833 1.00 91.00 68 TYR A CA 1
ATOM 513 C C . TYR A 1 68 ? -1.921 -3.792 18.957 1.00 91.00 68 TYR A C 1
ATOM 515 O O . TYR A 1 68 ? -1.656 -4.547 18.018 1.00 91.00 68 TYR A O 1
ATOM 523 N N . SER A 1 69 ? -1.278 -3.870 20.129 1.00 90.31 69 SER A N 1
ATOM 524 C CA . SER A 1 69 ? -0.220 -4.858 20.373 1.00 90.31 69 SER A CA 1
ATOM 525 C C . SER A 1 69 ? -0.732 -6.296 20.247 1.00 90.31 69 SER A C 1
ATOM 527 O O . SER A 1 69 ? -0.105 -7.102 19.566 1.00 90.31 69 SER A O 1
ATOM 529 N N . CYS A 1 70 ? -1.919 -6.610 20.777 1.00 92.94 70 CYS A N 1
ATOM 530 C CA . CYS A 1 70 ? -2.532 -7.928 20.596 1.00 92.94 70 CYS A CA 1
ATOM 531 C C . CYS A 1 70 ? -2.886 -8.217 19.131 1.00 92.94 70 CYS A C 1
ATOM 533 O O . CYS A 1 70 ? -2.697 -9.341 18.672 1.00 92.94 70 CYS A O 1
ATOM 535 N N . SER A 1 71 ? -3.365 -7.218 18.381 1.00 92.06 71 SER A N 1
ATOM 536 C CA . SER A 1 71 ? -3.611 -7.357 16.939 1.00 92.06 71 SER A CA 1
ATOM 537 C C . SER A 1 71 ? -2.327 -7.726 16.191 1.00 92.06 71 SER A C 1
ATOM 539 O O . SER A 1 71 ? -2.320 -8.651 15.376 1.00 92.06 71 SER A O 1
ATOM 541 N N . ARG A 1 72 ? -1.216 -7.051 16.521 1.00 90.06 72 ARG A N 1
ATOM 542 C CA . ARG A 1 72 ? 0.104 -7.307 15.931 1.00 90.06 72 ARG A CA 1
ATOM 543 C C . ARG A 1 72 ? 0.620 -8.706 16.261 1.00 90.06 72 ARG A C 1
ATOM 545 O O . ARG A 1 72 ? 1.093 -9.394 15.362 1.00 90.06 72 ARG A O 1
ATOM 552 N N . GLU A 1 73 ? 0.479 -9.154 17.505 1.00 91.00 73 GLU A N 1
ATOM 553 C CA . GLU A 1 73 ? 0.871 -10.509 17.911 1.00 91.00 73 GLU A CA 1
ATOM 554 C C . GLU A 1 73 ? 0.058 -11.588 17.186 1.00 91.00 73 GLU A C 1
ATOM 556 O O . GLU A 1 73 ? 0.626 -12.551 16.670 1.00 91.00 73 GLU A O 1
ATOM 561 N N . ILE A 1 74 ? -1.262 -11.410 17.049 1.00 91.19 74 ILE A N 1
ATOM 562 C CA . ILE A 1 74 ? -2.101 -12.341 16.278 1.00 91.19 74 ILE A CA 1
ATOM 563 C C . ILE A 1 74 ? -1.659 -12.371 14.812 1.00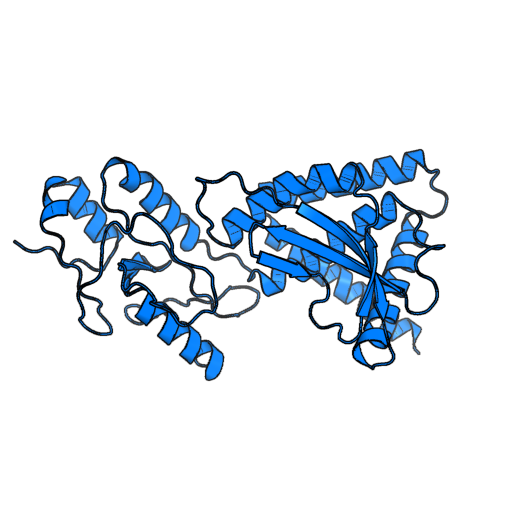 91.19 74 ILE A C 1
ATOM 565 O O . ILE A 1 74 ? -1.590 -13.449 14.214 1.00 91.19 74 ILE A O 1
ATOM 569 N N . TYR A 1 75 ? -1.359 -11.213 14.223 1.00 90.31 75 TYR A N 1
ATOM 570 C CA . TYR A 1 75 ? -0.845 -11.125 12.859 1.00 90.31 75 TYR A CA 1
ATOM 571 C C . TYR A 1 75 ? 0.486 -11.873 12.705 1.00 90.31 75 TYR A C 1
ATOM 573 O O . TYR A 1 75 ? 0.588 -12.741 11.838 1.00 90.31 75 TYR A O 1
ATOM 581 N N . ASN A 1 76 ? 1.464 -11.607 13.575 1.00 89.44 76 ASN A N 1
ATOM 582 C CA . ASN A 1 76 ? 2.778 -12.259 13.569 1.00 89.44 76 ASN A CA 1
ATOM 583 C C . ASN A 1 76 ? 2.667 -13.778 13.747 1.00 89.44 76 ASN A C 1
ATOM 585 O O . ASN A 1 76 ? 3.314 -14.549 13.039 1.00 89.44 76 ASN A O 1
ATOM 589 N N . TYR A 1 77 ? 1.803 -14.226 14.657 1.00 89.25 77 TYR A N 1
ATOM 590 C CA . TYR A 1 77 ? 1.535 -15.644 14.857 1.00 89.25 77 TYR A CA 1
ATOM 591 C C . TYR A 1 77 ? 0.919 -16.283 13.606 1.00 89.25 77 TYR A C 1
ATOM 593 O O . TYR A 1 77 ? 1.355 -17.349 13.173 1.00 89.25 77 TYR A O 1
ATOM 601 N N . SER A 1 78 ? -0.064 -15.622 12.990 1.00 87.94 78 SER A N 1
ATOM 602 C CA . SER A 1 78 ? -0.744 -16.122 11.786 1.00 87.94 78 SER A CA 1
ATOM 603 C C . SER A 1 78 ? 0.227 -16.244 10.607 1.00 87.94 78 SER A C 1
ATOM 605 O O . SER A 1 78 ? 0.259 -17.270 9.930 1.00 87.94 78 SER A O 1
ATOM 607 N N . THR A 1 79 ? 1.066 -15.228 10.382 1.00 84.44 79 THR A N 1
ATOM 608 C CA . THR A 1 79 ? 2.064 -15.235 9.300 1.00 84.44 79 THR A CA 1
ATOM 609 C C . THR A 1 79 ? 3.189 -16.240 9.546 1.00 84.44 79 THR A C 1
ATOM 611 O O . THR A 1 79 ? 3.612 -16.905 8.604 1.00 84.44 79 THR A O 1
ATOM 614 N N . GLY A 1 80 ? 3.633 -16.412 10.795 1.00 86.31 80 GLY A N 1
ATOM 615 C CA . GLY A 1 80 ? 4.685 -17.368 11.156 1.00 86.31 80 GLY A CA 1
ATOM 616 C C . GLY A 1 80 ? 4.248 -18.837 11.143 1.00 86.31 80 GLY A C 1
ATOM 617 O O . GLY A 1 80 ? 5.075 -19.718 10.917 1.00 86.31 80 GLY A O 1
ATOM 618 N N . THR A 1 81 ? 2.962 -19.120 11.370 1.00 87.75 81 THR A N 1
ATOM 619 C CA . THR A 1 81 ? 2.434 -20.497 11.470 1.00 87.75 81 THR A CA 1
ATOM 620 C C . THR A 1 81 ? 1.610 -20.943 10.263 1.00 87.75 81 THR A C 1
ATOM 622 O O . THR A 1 81 ? 1.305 -22.127 10.139 1.00 87.75 81 THR A O 1
ATOM 625 N N . GLY A 1 82 ? 1.221 -20.019 9.380 1.00 82.31 82 GLY A N 1
ATOM 626 C CA . GLY A 1 82 ? 0.298 -20.294 8.275 1.00 82.31 82 GLY A CA 1
ATOM 627 C C . GLY A 1 82 ? -1.158 -20.492 8.715 1.00 82.31 82 GLY A C 1
ATOM 628 O O . GLY A 1 82 ? -1.997 -20.886 7.903 1.00 82.31 82 GLY A O 1
ATOM 629 N N . ILE A 1 83 ? -1.480 -20.232 9.986 1.00 87.19 83 ILE A N 1
ATOM 630 C CA . ILE A 1 83 ? -2.858 -20.249 10.483 1.00 87.19 83 ILE A CA 1
ATOM 631 C C . ILE A 1 83 ? -3.616 -19.045 9.894 1.00 87.19 83 ILE A C 1
ATOM 633 O O . ILE A 1 83 ? -3.067 -17.942 9.870 1.00 87.19 83 ILE A O 1
ATOM 637 N N . PRO A 1 84 ? -4.878 -19.212 9.440 1.00 88.00 84 PRO A N 1
ATOM 638 C CA . PRO A 1 84 ? -5.659 -18.112 8.880 1.00 88.00 84 PRO A CA 1
ATOM 639 C C . PRO A 1 84 ? -5.771 -16.922 9.837 1.00 88.00 84 PRO A C 1
ATOM 641 O O . PRO A 1 84 ? -6.254 -17.066 10.965 1.00 88.00 84 PRO A O 1
ATOM 644 N N . HIS A 1 85 ? -5.373 -15.739 9.365 1.00 91.50 85 HIS A N 1
ATOM 645 C CA . HIS A 1 85 ? -5.488 -14.507 10.134 1.00 91.50 85 HIS A CA 1
ATOM 646 C C . HIS A 1 85 ? -6.950 -14.054 10.181 1.00 91.50 85 HIS A C 1
ATOM 648 O O . HIS A 1 85 ? -7.555 -13.746 9.154 1.00 91.50 85 HIS A O 1
ATOM 654 N N . ARG A 1 86 ? -7.539 -14.057 11.379 1.00 92.62 86 ARG A N 1
ATOM 655 C CA . ARG A 1 86 ? -8.965 -13.790 11.599 1.00 92.62 86 ARG A CA 1
ATOM 656 C C . ARG A 1 86 ? -9.179 -12.945 12.837 1.00 92.62 86 ARG A C 1
ATOM 658 O O . ARG A 1 86 ? -8.426 -13.052 13.803 1.00 92.62 86 ARG A O 1
ATOM 665 N N . CYS A 1 87 ? -10.270 -12.186 12.844 1.00 93.62 87 CYS A N 1
ATOM 666 C CA . CYS A 1 87 ? -10.743 -11.530 14.054 1.00 93.62 87 CYS A CA 1
ATOM 667 C C . CYS A 1 87 ? -10.957 -12.581 15.164 1.00 93.62 87 CYS A C 1
ATOM 669 O O . CYS A 1 87 ? -11.675 -13.563 14.937 1.00 93.62 87 CYS A O 1
ATOM 671 N N . PRO A 1 88 ? -10.383 -12.400 16.366 1.00 93.19 88 PRO A N 1
ATOM 672 C CA . PRO A 1 88 ? -10.552 -13.358 17.457 1.00 93.19 88 PRO A CA 1
ATOM 673 C C . PRO A 1 88 ? -11.994 -13.406 17.980 1.00 93.19 88 PRO A C 1
ATOM 675 O O . PRO A 1 88 ? -12.412 -14.446 18.486 1.00 93.19 88 PRO A O 1
ATOM 678 N N . THR A 1 89 ? -12.759 -12.323 17.806 1.00 94.56 89 THR A N 1
ATOM 679 C CA . THR A 1 89 ? -14.137 -12.197 18.295 1.00 94.56 89 THR A CA 1
ATOM 680 C C . THR A 1 89 ? -15.154 -12.818 17.337 1.00 94.56 89 THR A C 1
ATOM 682 O O . THR A 1 89 ? -15.873 -13.735 17.720 1.00 94.56 89 THR A O 1
ATOM 685 N N . CYS A 1 90 ? -15.205 -12.373 16.075 1.00 95.25 90 CYS A N 1
ATOM 686 C CA . CYS A 1 90 ? -16.227 -12.823 15.114 1.00 95.25 90 CYS A CA 1
ATOM 687 C C . CYS A 1 90 ? -15.711 -13.726 13.990 1.00 95.25 90 CYS A C 1
ATOM 689 O O . CYS A 1 90 ? -16.485 -14.103 13.115 1.00 95.25 90 CYS A O 1
ATOM 691 N N . ARG A 1 91 ? -14.415 -14.065 13.984 1.00 93.81 91 ARG A N 1
ATOM 692 C CA . ARG A 1 91 ? -13.768 -14.903 12.955 1.00 93.81 91 ARG A CA 1
ATOM 693 C C . ARG A 1 91 ? -13.788 -14.339 11.532 1.00 93.81 91 ARG A C 1
ATOM 695 O O . ARG A 1 91 ? -13.426 -15.066 10.614 1.00 93.81 91 ARG A O 1
ATOM 702 N N . PHE A 1 92 ? -14.137 -13.064 11.356 1.00 91.25 92 PHE A N 1
ATOM 703 C CA . PHE A 1 92 ? -13.994 -12.359 10.081 1.00 91.25 92 PHE A CA 1
ATOM 704 C C . PHE A 1 92 ? -12.563 -12.501 9.543 1.00 91.25 92 PHE A C 1
ATOM 706 O O . PHE A 1 92 ? -11.607 -12.320 10.304 1.00 91.25 92 PHE A O 1
ATOM 713 N N . ASP A 1 93 ? -12.428 -12.834 8.259 1.00 89.75 93 ASP A N 1
ATOM 714 C CA . ASP A 1 93 ? -11.132 -13.035 7.613 1.00 89.75 93 ASP A CA 1
ATOM 715 C C . ASP A 1 93 ? -10.385 -11.702 7.470 1.00 89.75 93 ASP A C 1
ATOM 717 O O . ASP A 1 93 ? -10.876 -10.750 6.869 1.00 89.75 93 ASP A O 1
ATOM 721 N N . LEU A 1 94 ? -9.176 -11.644 8.024 1.00 89.12 94 LEU A N 1
ATOM 722 C CA . LEU A 1 94 ? -8.266 -10.502 7.935 1.00 89.12 94 LEU A CA 1
ATOM 723 C C . LEU A 1 94 ? -7.195 -10.803 6.879 1.00 89.12 94 LEU A C 1
ATOM 725 O O . LEU A 1 94 ? -5.988 -10.799 7.140 1.00 89.12 94 LEU A O 1
ATOM 729 N N . ILE A 1 95 ? -7.660 -11.141 5.674 1.00 86.69 95 ILE A N 1
ATOM 730 C CA . ILE A 1 95 ? -6.825 -11.484 4.520 1.00 86.69 95 ILE A CA 1
ATOM 731 C C . ILE A 1 95 ? -7.248 -10.669 3.295 1.00 86.69 95 ILE A C 1
ATOM 733 O O . ILE A 1 95 ? -8.420 -10.353 3.100 1.00 86.69 95 ILE A O 1
ATOM 737 N N . HIS A 1 96 ? -6.289 -10.378 2.424 1.00 81.69 96 HIS A N 1
ATOM 738 C CA . HIS A 1 96 ? -6.570 -9.794 1.118 1.00 81.69 96 HIS A CA 1
ATOM 739 C C . HIS A 1 96 ? -7.247 -10.824 0.206 1.00 81.69 96 HIS A C 1
ATOM 741 O O . HIS A 1 96 ? -6.699 -11.901 -0.032 1.00 81.69 96 HIS A O 1
ATOM 747 N N . THR A 1 97 ? -8.411 -10.498 -0.352 1.00 80.94 97 THR A N 1
ATOM 748 C CA . THR A 1 97 ? -9.266 -11.446 -1.097 1.00 80.94 97 THR A CA 1
ATOM 749 C C . THR A 1 97 ? -8.579 -12.075 -2.315 1.00 80.94 97 THR A C 1
ATOM 751 O O . THR A 1 97 ? -8.796 -13.252 -2.599 1.00 80.94 97 THR A O 1
ATOM 754 N N . SER A 1 98 ? -7.725 -11.340 -3.033 1.00 80.12 98 SER A N 1
ATOM 755 C CA . SER A 1 98 ? -7.099 -11.833 -4.266 1.00 80.12 98 SER A CA 1
ATOM 756 C C . SER A 1 98 ? -5.702 -12.408 -4.062 1.00 80.12 98 SER A C 1
ATOM 758 O O . SER A 1 98 ? -5.352 -13.372 -4.744 1.00 80.12 98 SER A O 1
ATOM 760 N N . CYS A 1 99 ? -4.886 -11.850 -3.158 1.00 81.06 99 CYS A N 1
ATOM 761 C CA . CYS A 1 99 ? -3.551 -12.402 -2.881 1.00 81.06 99 CYS A CA 1
ATOM 762 C C . CYS A 1 99 ? -3.496 -13.359 -1.687 1.00 81.06 99 CYS A C 1
ATOM 764 O O . CYS A 1 99 ? -2.472 -14.007 -1.506 1.00 81.06 99 CYS A O 1
ATOM 766 N N . GLN A 1 100 ? -4.569 -13.459 -0.895 1.00 84.31 100 GLN A N 1
ATOM 767 C CA . GLN A 1 100 ? -4.700 -14.348 0.269 1.00 84.31 100 GLN A CA 1
ATOM 768 C C . GLN A 1 100 ? -3.634 -14.126 1.357 1.00 84.31 100 GLN A C 1
ATOM 770 O O . GLN A 1 100 ? -3.472 -14.946 2.256 1.00 84.31 100 GLN A O 1
ATOM 775 N N . HIS A 1 101 ? -2.913 -13.004 1.304 1.00 84.25 101 HIS A N 1
ATOM 776 C CA . HIS A 1 101 ? -1.971 -12.623 2.349 1.00 84.25 101 HIS A CA 1
ATOM 777 C C . HIS A 1 101 ? -2.726 -12.014 3.530 1.00 84.25 101 HIS A C 1
ATOM 779 O O . HIS A 1 101 ? -3.639 -11.205 3.338 1.00 84.25 101 HIS A O 1
ATOM 785 N N . SER A 1 102 ? -2.315 -12.390 4.739 1.00 85.38 102 SER A N 1
ATOM 786 C CA . SER A 1 102 ? -2.775 -11.785 5.988 1.00 85.38 102 SER A CA 1
ATOM 787 C C . SER A 1 102 ? -2.487 -10.287 6.009 1.00 85.38 102 SER A C 1
ATOM 789 O O . SER A 1 102 ? -1.479 -9.840 5.461 1.00 85.38 102 SER A O 1
ATOM 791 N N . HIS A 1 103 ? -3.331 -9.516 6.691 1.00 80.00 103 HIS A N 1
ATOM 792 C CA . HIS A 1 103 ? -3.084 -8.095 6.910 1.00 80.00 103 HIS A CA 1
ATOM 793 C C . HIS A 1 103 ? -3.523 -7.649 8.303 1.00 80.00 103 HIS A C 1
ATOM 795 O O . HIS A 1 103 ? -4.593 -8.012 8.776 1.00 80.00 103 HIS A O 1
ATOM 801 N N . ASN A 1 104 ? -2.721 -6.791 8.929 1.00 82.19 104 ASN A N 1
ATOM 802 C CA . ASN A 1 104 ? -3.082 -6.110 10.170 1.00 82.19 104 ASN A CA 1
ATOM 803 C C . ASN A 1 104 ? -3.624 -4.703 9.855 1.00 82.19 104 ASN A C 1
ATOM 805 O O . ASN A 1 104 ? -3.035 -3.702 10.257 1.00 82.19 104 ASN A O 1
ATOM 809 N N . ILE A 1 105 ? -4.690 -4.619 9.046 1.00 78.94 105 ILE A N 1
ATOM 810 C CA . ILE A 1 105 ? -5.322 -3.326 8.718 1.00 78.94 105 ILE A CA 1
ATOM 811 C C . ILE A 1 105 ? -6.415 -3.047 9.738 1.00 78.94 105 ILE A C 1
ATOM 813 O O . ILE A 1 105 ? -7.219 -3.917 10.049 1.00 78.94 105 ILE A O 1
ATOM 817 N N . GLY A 1 106 ? -6.460 -1.810 10.202 1.00 82.06 106 GLY A N 1
ATOM 818 C CA . GLY A 1 106 ? -7.468 -1.273 11.096 1.00 82.06 106 GLY A CA 1
ATOM 819 C C . GLY A 1 106 ? -7.152 0.192 11.357 1.00 82.06 106 GLY A C 1
ATOM 820 O O . GLY A 1 106 ? -6.261 0.769 10.729 1.00 82.06 106 GLY A O 1
ATOM 821 N N . THR A 1 107 ? -7.887 0.806 12.270 1.00 85.06 107 THR A N 1
ATOM 822 C CA . THR A 1 107 ? -7.679 2.210 12.629 1.00 85.06 107 THR A CA 1
ATOM 823 C C . THR A 1 107 ? -7.620 2.369 14.136 1.00 85.06 107 THR A C 1
ATOM 825 O O . THR A 1 107 ? -8.380 1.732 14.860 1.00 85.06 107 THR A O 1
ATOM 828 N N . MET A 1 108 ? -6.731 3.234 14.623 1.00 87.06 108 MET A N 1
ATOM 829 C CA . MET A 1 108 ? -6.716 3.595 16.041 1.00 87.06 108 MET A CA 1
ATOM 830 C C . MET A 1 108 ? -7.996 4.361 16.372 1.00 87.06 108 MET A C 1
ATOM 832 O O . MET A 1 108 ? -8.404 5.249 15.621 1.00 87.06 108 MET A O 1
ATOM 836 N N . LEU A 1 109 ? -8.639 4.005 17.478 1.00 88.12 109 LEU A N 1
ATOM 837 C CA . LEU A 1 109 ? -9.880 4.617 17.918 1.00 88.12 109 LEU A CA 1
ATOM 838 C C . LEU A 1 109 ? -9.632 6.065 18.360 1.00 88.12 109 LEU A C 1
ATOM 840 O O . LEU A 1 109 ? -8.858 6.330 19.283 1.00 88.12 109 LEU A O 1
ATOM 844 N N . ARG A 1 110 ? -10.346 6.996 17.723 1.00 86.56 110 ARG A N 1
ATOM 845 C CA . ARG A 1 110 ? -10.435 8.404 18.125 1.00 86.56 110 ARG A CA 1
ATOM 846 C C . ARG A 1 110 ? -11.871 8.693 18.548 1.00 86.56 110 ARG A C 1
ATOM 848 O O . ARG A 1 110 ? -12.793 8.432 17.779 1.00 86.56 110 ARG A O 1
ATOM 855 N N . VAL A 1 111 ? -12.065 9.185 19.769 1.00 81.31 111 VAL A N 1
ATOM 856 C CA . VAL A 1 111 ? -13.409 9.299 20.378 1.00 81.31 111 VAL A CA 1
ATOM 857 C C . VAL A 1 111 ? -13.934 10.733 20.454 1.00 81.31 111 VAL A C 1
ATOM 859 O O . VAL A 1 111 ? -15.122 10.942 20.718 1.00 81.31 111 VAL A O 1
ATOM 862 N N . GLY A 1 112 ? -13.079 11.716 20.154 1.00 81.88 112 GLY A N 1
ATOM 863 C CA . GLY A 1 112 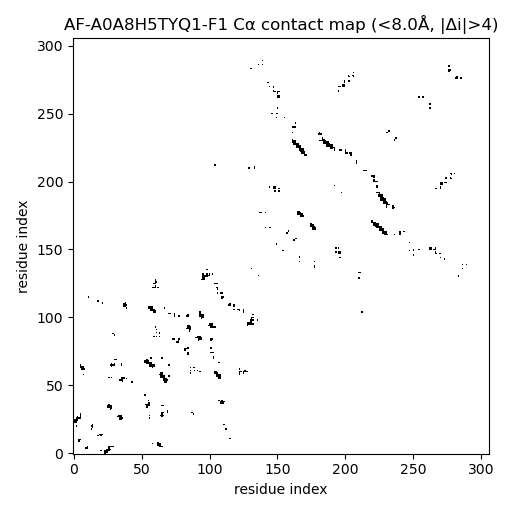? -13.475 13.117 20.057 1.00 81.88 112 GLY A CA 1
ATOM 864 C C . GLY A 1 112 ? -14.565 13.336 19.005 1.00 81.88 112 GLY A C 1
ATOM 865 O O . GLY A 1 112 ? -14.584 12.697 17.950 1.00 81.88 112 GLY A O 1
ATOM 866 N N . GLU A 1 113 ? -15.507 14.229 19.312 1.00 80.38 113 GLU A N 1
ATOM 867 C CA . GLU A 1 113 ? -16.707 14.461 18.500 1.00 80.38 113 GLU A CA 1
ATOM 868 C C . GLU A 1 113 ? -16.372 14.833 17.050 1.00 80.38 113 GLU A C 1
ATOM 870 O O . GLU A 1 113 ? -16.931 14.251 16.117 1.00 80.38 113 GLU A O 1
ATOM 875 N N . ALA A 1 114 ? -15.382 15.709 16.860 1.00 82.38 114 ALA A N 1
ATOM 876 C CA . ALA A 1 114 ? -14.908 16.136 15.545 1.00 82.38 114 ALA A CA 1
ATOM 877 C C . ALA A 1 114 ? -14.353 14.975 14.694 1.00 82.38 114 ALA A C 1
ATOM 879 O O . ALA A 1 114 ? -14.387 15.036 13.465 1.00 82.38 114 ALA A O 1
ATOM 880 N N . GLN A 1 115 ? -13.862 13.905 15.325 1.00 82.56 115 GLN A N 1
ATOM 881 C CA . GLN A 1 115 ? -13.267 12.750 14.655 1.00 82.56 115 GLN A CA 1
ATOM 882 C C . GLN A 1 115 ? -14.267 11.611 14.397 1.00 82.56 115 GLN A C 1
ATOM 884 O O . GLN A 1 115 ? -13.948 10.683 13.659 1.00 82.56 115 GLN A O 1
ATOM 889 N N . ARG A 1 116 ? -15.488 11.639 14.949 1.00 83.81 116 ARG A N 1
ATOM 890 C CA . ARG A 1 116 ? -16.433 10.503 14.838 1.00 83.81 116 ARG A CA 1
ATOM 891 C C . ARG A 1 116 ? -16.823 10.191 13.396 1.00 83.81 116 ARG A C 1
ATOM 893 O O . ARG A 1 116 ? -16.871 9.025 13.007 1.00 83.81 116 ARG A O 1
ATOM 900 N N . HIS A 1 117 ? -17.086 11.223 12.592 1.00 83.81 117 HIS A N 1
ATOM 901 C CA . HIS A 1 117 ? -17.440 11.040 11.184 1.00 83.81 117 HIS A CA 1
ATOM 902 C C . HIS A 1 117 ? -16.276 10.439 10.384 1.00 83.81 117 HIS A C 1
ATOM 904 O O . HIS A 1 117 ? -16.469 9.454 9.672 1.00 83.81 117 HIS A O 1
ATOM 910 N N . SER A 1 118 ? -15.060 10.974 10.548 1.00 81.50 118 SER A N 1
ATOM 911 C CA . SER A 1 118 ? -13.877 10.435 9.872 1.00 81.50 118 SER A CA 1
ATOM 912 C C . SER A 1 118 ? -13.553 9.017 10.339 1.00 81.50 118 SER A C 1
ATOM 914 O O . SER A 1 118 ? -13.209 8.183 9.513 1.00 81.50 118 SER A O 1
ATOM 916 N N . MET A 1 119 ? -13.757 8.695 11.619 1.00 85.12 119 MET A N 1
ATOM 917 C CA . MET A 1 119 ? -13.600 7.337 12.143 1.00 85.12 119 MET A CA 1
ATOM 918 C C . MET A 1 119 ? -14.575 6.341 11.517 1.00 85.12 119 MET A C 1
ATOM 920 O O . MET A 1 119 ? -14.149 5.252 11.135 1.00 85.12 119 MET A O 1
ATOM 924 N N . ARG A 1 120 ? -15.859 6.700 11.364 1.00 85.88 120 ARG A N 1
ATOM 925 C CA . ARG A 1 120 ? -16.830 5.841 10.663 1.00 85.88 120 ARG A CA 1
ATOM 926 C C . ARG A 1 120 ? -16.383 5.580 9.224 1.00 85.88 120 ARG A C 1
ATOM 928 O O . ARG A 1 120 ? -16.317 4.423 8.821 1.00 85.88 120 ARG A O 1
ATOM 935 N N . LEU A 1 121 ? -15.966 6.623 8.503 1.00 81.25 121 LEU A N 1
ATOM 936 C CA . LEU A 1 121 ? -15.420 6.476 7.151 1.00 81.25 121 LEU A CA 1
ATOM 937 C C . LEU A 1 121 ? -14.151 5.612 7.119 1.00 81.25 121 LEU A C 1
ATOM 939 O O . LEU A 1 121 ? -14.010 4.788 6.223 1.00 81.25 121 LEU A O 1
ATOM 943 N N . SER A 1 122 ? -13.235 5.753 8.078 1.00 79.75 122 SER A N 1
ATOM 944 C CA . SER A 1 122 ? -12.015 4.937 8.157 1.00 79.75 122 SER A CA 1
ATOM 945 C C . SER A 1 122 ? -12.315 3.460 8.400 1.00 79.75 122 SER A C 1
ATOM 947 O O . SER A 1 122 ? -11.675 2.610 7.787 1.00 79.75 122 SER A O 1
ATOM 949 N N . VAL A 1 123 ? -13.295 3.136 9.250 1.00 82.88 123 VAL A N 1
ATOM 950 C CA . VAL A 1 123 ? -13.727 1.747 9.491 1.00 82.88 123 VAL A CA 1
ATOM 951 C C . VAL A 1 123 ? -14.458 1.177 8.273 1.00 82.88 123 VAL A C 1
ATOM 953 O O . VAL A 1 123 ? -14.185 0.056 7.855 1.00 82.88 123 VAL A O 1
ATOM 956 N N . GLU A 1 124 ? -15.333 1.955 7.635 1.00 80.69 124 GLU A N 1
ATOM 957 C CA . GLU A 1 124 ? -15.976 1.551 6.380 1.00 80.69 124 GLU A CA 1
ATOM 958 C C . GLU A 1 124 ? -14.946 1.338 5.262 1.00 80.69 124 GLU A C 1
ATOM 960 O O . GLU A 1 124 ? -15.023 0.362 4.517 1.00 80.69 124 GLU A O 1
ATOM 965 N N . ASN A 1 125 ? -13.937 2.199 5.159 1.00 71.44 125 ASN A N 1
ATOM 966 C CA . ASN A 1 125 ? -12.871 2.060 4.171 1.00 71.44 125 ASN A CA 1
ATOM 967 C C . ASN A 1 125 ? -11.932 0.893 4.489 1.00 71.44 125 ASN A C 1
ATOM 969 O O . ASN A 1 125 ? -11.518 0.201 3.566 1.00 71.44 125 ASN A O 1
ATOM 973 N N . SER A 1 126 ? -11.630 0.621 5.761 1.00 71.31 126 SER A N 1
ATOM 974 C CA . SER A 1 126 ? -10.823 -0.544 6.142 1.00 71.31 126 SER A CA 1
ATOM 975 C C . SER A 1 126 ? -11.579 -1.860 5.940 1.00 71.31 126 SER A C 1
ATOM 977 O O . SER A 1 126 ? -10.954 -2.868 5.616 1.00 71.31 126 SER A O 1
ATOM 979 N N . SER A 1 127 ? -12.917 -1.842 6.044 1.00 67.38 127 SER A N 1
ATOM 980 C CA . SER A 1 127 ? -13.795 -2.967 5.685 1.00 67.38 127 SER A CA 1
ATOM 981 C C . SER A 1 127 ? -13.753 -3.296 4.190 1.00 67.38 127 SER A C 1
ATOM 983 O O . SER A 1 127 ? -13.903 -4.455 3.800 1.00 67.38 127 SER A O 1
ATOM 985 N N . ARG A 1 128 ? -13.454 -2.299 3.345 1.00 66.69 128 ARG A N 1
ATOM 986 C CA . ARG A 1 128 ? -13.117 -2.482 1.928 1.00 66.69 128 ARG A CA 1
ATOM 987 C C . ARG A 1 128 ? -11.650 -2.882 1.809 1.00 66.69 128 ARG A C 1
ATOM 989 O O . ARG A 1 128 ? -10.831 -2.141 1.268 1.00 66.69 128 ARG A O 1
ATOM 996 N N . VAL A 1 129 ? -11.320 -4.053 2.349 1.00 62.09 129 VAL A N 1
ATOM 997 C CA . VAL A 1 129 ? -9.980 -4.635 2.246 1.00 62.09 129 VAL A CA 1
ATOM 998 C C . VAL A 1 129 ? -9.576 -4.630 0.775 1.00 62.09 129 VAL A C 1
ATOM 1000 O O . VAL A 1 129 ? -10.279 -5.189 -0.067 1.00 62.09 129 VAL A O 1
ATOM 1003 N N . PHE A 1 130 ? -8.462 -3.968 0.452 1.00 67.81 130 PHE A N 1
ATOM 1004 C CA . PHE A 1 130 ? -7.922 -4.005 -0.902 1.00 67.81 130 PHE A CA 1
ATOM 1005 C C . PHE A 1 130 ? -7.761 -5.459 -1.339 1.00 67.81 130 PHE A C 1
ATOM 1007 O O . PHE A 1 130 ? -7.292 -6.294 -0.569 1.00 67.81 130 PHE A O 1
ATOM 1014 N N . ASP A 1 131 ? -8.072 -5.753 -2.597 1.00 74.56 131 ASP A N 1
ATOM 1015 C CA . ASP A 1 131 ? -7.950 -7.112 -3.126 1.00 74.56 131 ASP A CA 1
ATOM 1016 C C . ASP A 1 131 ? -6.518 -7.677 -2.988 1.00 74.56 131 ASP A C 1
ATOM 1018 O O . ASP A 1 131 ? -6.314 -8.891 -2.936 1.00 74.56 131 ASP A O 1
ATOM 1022 N N . TYR A 1 132 ? -5.514 -6.802 -2.888 1.00 76.00 132 TYR A N 1
ATOM 1023 C CA . TYR A 1 132 ? -4.097 -7.147 -2.842 1.00 76.00 132 TYR A CA 1
ATOM 1024 C C . TYR A 1 132 ? -3.352 -6.348 -1.767 1.00 76.00 132 TYR A C 1
ATOM 1026 O O . TYR A 1 132 ? -3.640 -5.170 -1.548 1.00 76.00 132 TYR A O 1
ATOM 1034 N N . CYS A 1 133 ? -2.346 -6.971 -1.145 1.00 78.44 133 CYS A N 1
ATOM 1035 C CA . CYS A 1 133 ? -1.434 -6.288 -0.228 1.00 78.44 133 CYS A CA 1
ATOM 1036 C C . CYS A 1 133 ? -0.467 -5.353 -0.966 1.00 78.44 133 CYS A C 1
ATOM 1038 O O . CYS A 1 133 ? -0.208 -5.522 -2.160 1.00 78.44 133 CYS A O 1
ATOM 1040 N N . VAL A 1 134 ? 0.141 -4.412 -0.235 1.00 76.94 134 VAL A N 1
ATOM 1041 C CA . VAL A 1 134 ? 1.193 -3.509 -0.745 1.00 76.94 134 VAL A CA 1
ATOM 1042 C C . VAL A 1 134 ? 2.301 -4.283 -1.451 1.00 76.94 134 VAL A C 1
ATOM 1044 O O . VAL A 1 134 ? 2.674 -3.931 -2.566 1.00 76.94 134 VAL A O 1
ATOM 1047 N N . GLU A 1 135 ? 2.781 -5.372 -0.853 1.00 78.00 135 GLU A N 1
ATOM 1048 C CA . GLU A 1 135 ? 3.850 -6.193 -1.430 1.00 78.00 135 GLU A CA 1
ATOM 1049 C C . GLU A 1 135 ? 3.447 -6.847 -2.753 1.00 78.00 135 GLU A C 1
ATOM 1051 O O . GLU A 1 135 ? 4.279 -7.025 -3.638 1.00 78.00 135 GLU A O 1
ATOM 1056 N N . CYS A 1 136 ? 2.165 -7.179 -2.914 1.00 78.88 136 CYS A N 1
ATOM 1057 C CA . CYS A 1 136 ? 1.631 -7.685 -4.169 1.00 78.88 136 CYS A CA 1
ATOM 1058 C C . CYS A 1 136 ? 1.418 -6.567 -5.183 1.00 78.88 136 CYS A C 1
ATOM 1060 O O . CYS A 1 136 ? 1.658 -6.802 -6.357 1.00 78.88 136 CYS A O 1
ATOM 1062 N N . CYS A 1 137 ? 1.004 -5.372 -4.760 1.00 79.69 137 CYS A N 1
ATOM 1063 C CA . CYS A 1 137 ? 0.753 -4.224 -5.632 1.00 79.69 137 CYS A CA 1
ATOM 1064 C C . CYS A 1 137 ? 2.043 -3.592 -6.174 1.00 79.69 137 CYS A C 1
ATOM 1066 O O . CYS A 1 137 ? 2.111 -3.239 -7.354 1.00 79.69 137 CYS A O 1
ATOM 1068 N N . LEU A 1 138 ? 3.068 -3.456 -5.328 1.00 81.12 138 LEU A N 1
ATOM 1069 C CA . LEU A 1 138 ? 4.307 -2.740 -5.637 1.00 81.12 138 LEU A CA 1
ATOM 1070 C C . LEU A 1 138 ? 5.010 -3.252 -6.904 1.00 81.12 138 LEU A C 1
ATOM 1072 O O . LEU A 1 138 ? 5.308 -2.422 -7.762 1.00 81.12 138 LEU A O 1
ATOM 1076 N N . PRO A 1 139 ? 5.228 -4.567 -7.115 1.00 78.81 139 PRO A N 1
ATOM 1077 C CA . PRO A 1 139 ? 5.838 -5.070 -8.346 1.00 78.81 139 PRO A CA 1
ATOM 1078 C C . PRO A 1 139 ? 5.118 -4.611 -9.619 1.00 78.81 139 PRO A C 1
ATOM 1080 O O . PRO A 1 139 ? 5.762 -4.312 -10.624 1.00 78.81 139 PRO A O 1
ATOM 1083 N N . PHE A 1 140 ? 3.786 -4.511 -9.588 1.00 78.69 140 PHE A N 1
ATOM 1084 C CA . PHE A 1 140 ? 3.014 -4.055 -10.743 1.00 78.69 140 PHE A CA 1
ATOM 1085 C C . PHE A 1 140 ? 3.123 -2.552 -10.946 1.00 78.69 140 PHE A C 1
ATOM 1087 O O . PHE A 1 140 ? 3.321 -2.114 -12.078 1.00 78.69 140 PHE A O 1
ATOM 1094 N N . ILE A 1 141 ? 3.049 -1.776 -9.864 1.00 82.44 141 ILE A N 1
ATOM 1095 C CA . ILE A 1 141 ? 3.285 -0.329 -9.893 1.00 82.44 141 ILE A CA 1
ATOM 1096 C C . ILE A 1 141 ? 4.662 -0.050 -10.501 1.00 82.44 141 ILE A C 1
ATOM 1098 O O . ILE A 1 141 ? 4.773 0.701 -11.469 1.00 82.44 141 ILE A O 1
ATOM 1102 N N . PHE A 1 142 ? 5.699 -0.728 -10.011 1.00 84.19 142 PHE A N 1
ATOM 1103 C CA . PHE A 1 142 ? 7.051 -0.605 -10.539 1.00 84.19 142 PHE A CA 1
ATOM 1104 C C . PHE A 1 142 ? 7.150 -1.018 -12.006 1.00 84.19 142 PHE A C 1
ATOM 1106 O O . PHE A 1 142 ? 7.803 -0.330 -12.783 1.00 84.19 142 PHE A O 1
ATOM 1113 N N . SER A 1 143 ? 6.484 -2.098 -12.418 1.00 79.88 143 SER A N 1
ATOM 1114 C CA . SER A 1 143 ? 6.466 -2.509 -13.824 1.00 79.88 143 SER A CA 1
ATOM 1115 C C . SER A 1 143 ? 5.838 -1.450 -14.735 1.00 79.88 143 SER A C 1
ATOM 1117 O O . SER A 1 143 ? 6.360 -1.216 -15.823 1.00 79.88 143 SER A O 1
ATOM 1119 N N . GLN A 1 144 ? 4.737 -0.817 -14.315 1.00 81.88 144 GLN A N 1
ATOM 1120 C CA . GLN A 1 144 ? 4.070 0.231 -15.096 1.00 81.88 144 GLN A CA 1
ATOM 1121 C C . GLN A 1 144 ? 4.928 1.493 -15.182 1.00 81.88 144 GLN A C 1
ATOM 1123 O O . GLN A 1 144 ? 5.172 1.999 -16.275 1.00 81.88 144 GLN A O 1
ATOM 1128 N N . LEU A 1 145 ? 5.462 1.951 -14.047 1.00 83.56 145 LEU A N 1
ATOM 1129 C CA . LEU A 1 145 ? 6.366 3.100 -13.997 1.00 83.56 145 LEU A CA 1
ATOM 1130 C C . LEU A 1 145 ? 7.618 2.865 -14.848 1.00 83.56 145 LEU A C 1
ATOM 1132 O O . LEU A 1 145 ? 8.065 3.772 -15.544 1.00 83.56 145 LEU A O 1
ATOM 1136 N N . ARG A 1 146 ? 8.154 1.637 -14.860 1.00 82.12 146 ARG A N 1
ATOM 1137 C CA . ARG A 1 146 ? 9.304 1.293 -15.702 1.00 82.12 146 ARG A CA 1
ATOM 1138 C C . ARG A 1 146 ? 8.942 1.385 -17.181 1.00 82.12 146 ARG A C 1
ATOM 1140 O O . ARG A 1 146 ? 9.702 1.969 -17.940 1.00 82.12 146 ARG A O 1
ATOM 1147 N N . GLY A 1 147 ? 7.775 0.876 -17.576 1.00 79.62 147 GLY A N 1
ATOM 1148 C CA . GLY A 1 147 ? 7.272 1.005 -18.946 1.00 79.62 147 GLY A CA 1
ATOM 1149 C C . GLY A 1 147 ? 7.105 2.464 -19.386 1.00 79.62 147 GLY A C 1
ATOM 1150 O O . GLY A 1 147 ? 7.545 2.819 -20.476 1.00 79.62 147 GLY A O 1
ATOM 1151 N N . ILE A 1 148 ? 6.548 3.319 -18.520 1.00 83.19 148 ILE A N 1
ATOM 1152 C CA . ILE A 1 148 ? 6.425 4.768 -18.767 1.00 83.19 148 ILE A CA 1
ATOM 1153 C C . ILE A 1 148 ? 7.812 5.394 -18.956 1.00 83.19 148 ILE A C 1
ATOM 1155 O O . ILE A 1 148 ? 8.039 6.087 -19.946 1.00 83.19 148 ILE A O 1
ATOM 1159 N N . ALA A 1 149 ? 8.756 5.094 -18.059 1.00 83.25 149 ALA A N 1
ATOM 1160 C CA . ALA A 1 149 ? 10.127 5.590 -18.148 1.00 83.25 149 ALA A CA 1
ATOM 1161 C C . ALA A 1 149 ? 10.794 5.187 -19.471 1.00 83.25 149 ALA A C 1
ATOM 1163 O O . ALA A 1 149 ? 11.436 6.003 -20.123 1.00 83.25 149 ALA A O 1
ATOM 1164 N N . MET A 1 150 ? 10.633 3.923 -19.873 1.00 78.62 150 MET A N 1
ATOM 1165 C CA . MET A 1 150 ? 11.228 3.365 -21.092 1.00 78.62 150 MET A CA 1
ATOM 1166 C C . MET A 1 150 ? 10.568 3.876 -22.375 1.00 78.62 150 MET A C 1
ATOM 1168 O O . MET A 1 150 ? 11.178 3.825 -23.438 1.00 78.62 150 MET A O 1
ATOM 1172 N N . ALA A 1 151 ? 9.329 4.361 -22.301 1.00 78.50 151 ALA A N 1
ATOM 1173 C CA . ALA A 1 151 ? 8.675 5.007 -23.432 1.00 78.50 151 ALA A CA 1
ATOM 1174 C C . ALA A 1 151 ? 9.140 6.455 -23.630 1.00 78.50 151 ALA A C 1
ATOM 1176 O O . ALA A 1 151 ? 9.188 6.931 -24.762 1.00 78.50 151 ALA A O 1
ATOM 1177 N N . GLU A 1 152 ? 9.499 7.138 -22.543 1.00 79.38 152 GLU A N 1
ATOM 1178 C CA . GLU A 1 152 ? 10.003 8.513 -22.574 1.00 79.38 152 GLU A CA 1
ATOM 1179 C C . GLU A 1 152 ? 11.512 8.578 -22.861 1.00 79.38 152 GLU A C 1
ATOM 1181 O O . GLU A 1 152 ? 12.004 9.596 -23.346 1.00 79.38 152 GLU A O 1
ATOM 1186 N N . CYS A 1 153 ? 12.257 7.494 -22.606 1.00 76.19 153 CYS A N 1
ATOM 1187 C CA . CYS A 1 153 ? 13.704 7.453 -22.797 1.00 76.19 153 CYS A CA 1
ATOM 1188 C C . CYS A 1 153 ? 14.239 6.181 -23.439 1.00 76.19 153 CYS A C 1
ATOM 1190 O O . CYS A 1 153 ? 13.865 5.063 -23.095 1.00 76.19 153 CYS A O 1
ATOM 1192 N N . ASP A 1 154 ? 15.212 6.379 -24.327 1.00 76.56 154 ASP A N 1
ATOM 1193 C CA . ASP A 1 154 ? 15.999 5.298 -24.895 1.00 76.56 154 ASP A CA 1
ATOM 1194 C C . ASP A 1 154 ? 17.087 4.863 -23.906 1.00 76.56 154 ASP A C 1
ATOM 1196 O O . ASP A 1 154 ? 18.115 5.522 -23.737 1.00 76.56 154 ASP A O 1
ATOM 1200 N N . PHE A 1 155 ? 16.849 3.737 -23.235 1.00 78.56 155 PHE A N 1
ATOM 1201 C CA . PHE A 1 155 ? 17.810 3.143 -22.310 1.00 78.56 155 PHE A CA 1
ATOM 1202 C C . PHE A 1 155 ? 18.744 2.122 -22.965 1.00 78.56 155 PHE A C 1
ATOM 1204 O O . PHE A 1 155 ? 19.584 1.553 -22.266 1.00 78.56 155 PHE A O 1
ATOM 1211 N N . SER A 1 156 ? 18.649 1.894 -24.277 1.00 74.38 156 SER A N 1
ATOM 1212 C CA . SER A 1 156 ? 19.412 0.850 -24.981 1.00 74.38 156 SER A CA 1
ATOM 1213 C C . SER A 1 156 ? 20.923 1.036 -24.834 1.00 74.38 156 SER A C 1
ATOM 1215 O O . SER A 1 156 ? 21.675 0.072 -24.714 1.00 74.38 156 SER A O 1
ATOM 1217 N N . SER A 1 157 ? 21.375 2.291 -24.775 1.00 76.38 157 SER A N 1
ATOM 1218 C CA . SER A 1 157 ? 22.785 2.648 -24.578 1.00 76.38 157 SER A CA 1
ATOM 1219 C C . SER A 1 157 ? 23.259 2.505 -23.125 1.00 76.38 157 SER A C 1
ATOM 1221 O O . SER A 1 157 ? 24.457 2.362 -22.869 1.00 76.38 157 SER A O 1
ATOM 1223 N N . VAL A 1 158 ? 22.331 2.528 -22.166 1.00 80.19 158 VAL A N 1
ATOM 1224 C CA . VAL A 1 158 ? 22.617 2.579 -20.727 1.00 80.19 158 VAL A CA 1
ATOM 1225 C C . VAL A 1 158 ? 22.498 1.196 -20.079 1.00 80.19 158 VAL A C 1
ATOM 1227 O O . VAL A 1 158 ? 23.279 0.869 -19.182 1.00 80.19 158 VAL A O 1
ATOM 1230 N N . LEU A 1 159 ? 21.575 0.358 -20.562 1.00 82.00 159 LEU A N 1
ATOM 1231 C CA . LEU A 1 159 ? 21.328 -1.013 -20.094 1.00 82.00 159 LEU A CA 1
ATOM 1232 C C . LEU A 1 159 ? 22.247 -2.029 -20.781 1.00 82.00 159 LEU A C 1
ATOM 1234 O O . LEU A 1 159 ? 21.809 -3.055 -21.294 1.00 82.00 159 LEU A O 1
ATOM 1238 N N . THR A 1 160 ? 23.542 -1.737 -20.791 1.00 81.62 160 THR A N 1
ATOM 1239 C CA . THR A 1 160 ? 24.571 -2.633 -21.319 1.00 81.62 160 THR A CA 1
ATOM 1240 C C . THR A 1 160 ? 25.231 -3.437 -20.195 1.00 81.62 160 THR A C 1
ATOM 1242 O O . THR A 1 160 ? 25.321 -2.994 -19.047 1.00 81.62 160 THR A O 1
ATOM 1245 N N . GLY A 1 161 ? 25.691 -4.652 -20.509 1.00 84.75 161 GLY A N 1
ATOM 1246 C CA . GLY A 1 161 ? 26.362 -5.528 -19.545 1.00 84.75 161 GLY A CA 1
ATOM 1247 C C . GLY A 1 161 ? 25.434 -6.013 -18.424 1.00 84.75 161 GLY A C 1
ATOM 1248 O O . GLY A 1 161 ? 24.366 -6.559 -18.687 1.00 84.75 161 GLY A O 1
ATOM 1249 N N . ARG A 1 162 ? 25.856 -5.830 -17.166 1.00 85.56 162 ARG A N 1
ATOM 1250 C CA . ARG A 1 162 ? 25.101 -6.225 -15.958 1.00 85.56 162 ARG A CA 1
ATOM 1251 C C . ARG A 1 162 ? 24.383 -5.055 -15.287 1.00 85.56 162 ARG A C 1
ATOM 1253 O O . ARG A 1 162 ? 24.217 -5.025 -14.066 1.00 85.56 162 ARG A O 1
ATOM 1260 N N . ARG A 1 163 ? 23.976 -4.071 -16.089 1.00 87.88 163 ARG A N 1
ATOM 1261 C CA . ARG A 1 163 ? 23.275 -2.888 -15.599 1.00 87.88 163 ARG A CA 1
ATOM 1262 C C . ARG A 1 163 ? 21.772 -3.107 -15.536 1.00 87.88 163 ARG A C 1
ATOM 1264 O O . ARG A 1 163 ? 21.146 -3.622 -16.462 1.00 87.88 163 ARG A O 1
ATOM 1271 N N . VAL A 1 164 ? 21.193 -2.691 -14.421 1.00 86.62 164 VAL A N 1
ATOM 1272 C CA . VAL A 1 164 ? 19.795 -2.908 -14.076 1.00 86.62 164 VAL A CA 1
ATOM 1273 C C . VAL A 1 164 ? 19.129 -1.599 -13.694 1.00 86.62 164 VAL A C 1
ATOM 1275 O O . VAL A 1 164 ? 19.696 -0.767 -12.987 1.00 86.62 164 VAL A O 1
ATOM 1278 N N . LEU A 1 165 ? 17.904 -1.428 -14.174 1.00 86.56 165 LEU A N 1
ATOM 1279 C CA . LEU A 1 165 ? 17.063 -0.285 -13.879 1.00 86.56 165 LEU A CA 1
ATOM 1280 C C . LEU A 1 165 ? 16.222 -0.594 -12.643 1.00 86.56 165 LEU A C 1
ATOM 1282 O O . LEU A 1 165 ? 15.361 -1.477 -12.680 1.00 86.56 165 LEU A O 1
ATOM 1286 N N . ILE A 1 166 ? 16.458 0.134 -11.556 1.00 87.88 166 ILE A N 1
ATOM 1287 C CA . ILE A 1 166 ? 15.716 -0.011 -10.302 1.00 87.88 166 ILE A CA 1
ATOM 1288 C C . ILE A 1 166 ? 14.918 1.262 -10.066 1.00 87.88 166 ILE A C 1
ATOM 1290 O O . ILE A 1 166 ? 15.458 2.366 -10.063 1.00 87.88 166 ILE A O 1
ATOM 1294 N N . LEU A 1 167 ? 13.616 1.096 -9.859 1.00 87.06 167 LEU A N 1
ATOM 1295 C CA . LEU A 1 167 ? 12.761 2.175 -9.387 1.00 87.06 167 LEU A CA 1
ATOM 1296 C C . LEU A 1 167 ? 12.755 2.153 -7.867 1.00 87.06 167 LEU A C 1
ATOM 1298 O O . LEU A 1 167 ? 12.541 1.100 -7.262 1.00 87.06 167 LEU A O 1
ATOM 1302 N N . THR A 1 168 ? 12.957 3.319 -7.277 1.00 87.00 168 THR A N 1
ATOM 1303 C CA . THR A 1 168 ? 12.849 3.531 -5.841 1.00 87.00 168 THR A CA 1
ATOM 1304 C C . THR A 1 168 ? 11.699 4.490 -5.580 1.00 87.00 168 THR A C 1
ATOM 1306 O O . THR A 1 168 ? 11.591 5.515 -6.243 1.00 87.00 168 THR A O 1
ATOM 1309 N N . ILE A 1 169 ? 10.831 4.162 -4.631 1.00 84.75 169 ILE A N 1
ATOM 1310 C CA . ILE A 1 169 ? 9.830 5.077 -4.083 1.00 84.75 169 ILE A CA 1
ATOM 1311 C C . ILE A 1 169 ? 10.252 5.359 -2.647 1.00 84.75 169 ILE A C 1
ATOM 1313 O O . ILE A 1 169 ? 10.427 4.422 -1.871 1.00 84.75 169 ILE A O 1
ATOM 1317 N N . ASN A 1 170 ? 10.416 6.632 -2.306 1.00 84.06 170 ASN A N 1
ATOM 1318 C CA . ASN A 1 170 ? 10.749 7.070 -0.956 1.00 84.06 170 ASN A CA 1
ATOM 1319 C C . ASN A 1 170 ? 9.570 7.809 -0.331 1.00 84.06 170 ASN A C 1
ATOM 1321 O O . ASN A 1 170 ? 8.892 8.578 -1.014 1.00 84.06 170 ASN A O 1
ATOM 1325 N N . LYS A 1 171 ? 9.366 7.602 0.970 1.00 78.19 171 LYS A N 1
ATOM 1326 C CA . LYS A 1 171 ? 8.457 8.394 1.801 1.00 78.19 171 LYS A CA 1
ATOM 1327 C C . LYS A 1 171 ? 9.025 8.512 3.213 1.00 78.19 171 LYS A C 1
ATOM 1329 O O . LYS A 1 171 ? 9.017 7.530 3.953 1.00 78.19 171 LYS A O 1
ATOM 1334 N N . ALA A 1 172 ? 9.476 9.703 3.605 1.00 75.25 172 ALA A N 1
ATOM 1335 C CA . ALA A 1 172 ? 10.139 9.928 4.894 1.00 75.25 172 ALA A CA 1
ATOM 1336 C C . ALA A 1 172 ? 11.256 8.887 5.146 1.00 75.25 172 ALA A C 1
ATOM 1338 O O . ALA A 1 172 ? 12.218 8.833 4.384 1.00 75.25 172 ALA A O 1
ATOM 1339 N N . ASN A 1 173 ? 11.104 8.027 6.159 1.00 70.25 173 ASN A N 1
ATOM 1340 C CA . ASN A 1 173 ? 12.066 6.972 6.510 1.00 70.25 173 ASN A CA 1
ATOM 1341 C C . ASN A 1 173 ? 11.788 5.618 5.826 1.00 70.25 173 ASN A C 1
ATOM 1343 O O . ASN A 1 173 ? 12.421 4.619 6.160 1.00 70.25 173 ASN A O 1
ATOM 1347 N N . MET A 1 174 ? 10.822 5.557 4.905 1.00 76.94 174 MET A N 1
ATOM 1348 C CA . MET A 1 174 ? 10.464 4.345 4.169 1.00 76.94 174 MET A CA 1
ATOM 1349 C C . MET A 1 174 ? 11.037 4.392 2.753 1.00 76.94 174 MET A C 1
ATOM 1351 O O . MET A 1 174 ? 10.864 5.374 2.030 1.00 76.94 174 MET A O 1
ATOM 1355 N N . GLU A 1 175 ? 11.675 3.298 2.346 1.00 84.00 175 GLU A N 1
ATOM 1356 C CA . GLU A 1 175 ? 12.208 3.103 1.001 1.00 84.00 175 GLU A CA 1
ATOM 1357 C C . GLU A 1 175 ? 11.657 1.794 0.425 1.00 84.00 175 GLU A C 1
ATOM 1359 O O . GLU A 1 175 ? 11.841 0.717 0.997 1.00 84.00 175 GLU A O 1
ATOM 1364 N N . TRP A 1 176 ? 11.023 1.874 -0.744 1.00 83.62 176 TRP A N 1
ATOM 1365 C CA . TRP A 1 176 ? 10.603 0.708 -1.516 1.00 83.62 176 TRP A CA 1
ATOM 1366 C C . TRP A 1 176 ? 11.384 0.642 -2.818 1.00 83.62 176 TRP A C 1
ATOM 1368 O O . TRP A 1 176 ? 11.372 1.581 -3.611 1.00 83.62 176 TRP A O 1
ATOM 1378 N N . LYS A 1 177 ? 12.020 -0.501 -3.075 1.00 84.62 177 LYS A N 1
ATOM 1379 C CA . LYS A 1 177 ? 12.742 -0.772 -4.323 1.00 84.62 177 LYS A CA 1
ATOM 1380 C C . LYS A 1 177 ? 11.981 -1.789 -5.153 1.00 84.62 177 LYS A C 1
ATOM 1382 O O . LYS A 1 177 ? 11.512 -2.787 -4.608 1.00 84.62 177 LYS A O 1
ATOM 1387 N N . SER A 1 178 ? 11.954 -1.591 -6.473 1.00 80.06 178 SER A N 1
ATOM 1388 C CA . SER A 1 178 ? 11.373 -2.567 -7.402 1.00 80.06 178 SER A CA 1
ATOM 1389 C C . SER A 1 178 ? 12.001 -3.945 -7.282 1.00 80.06 178 SER A C 1
ATOM 1391 O O . SER A 1 178 ? 11.354 -4.932 -7.592 1.00 80.06 178 SER A O 1
ATOM 1393 N N . GLU A 1 179 ? 13.248 -3.997 -6.817 1.00 80.12 179 GLU A N 1
ATOM 1394 C CA . GLU A 1 179 ? 14.027 -5.219 -6.698 1.00 80.12 179 GLU A CA 1
ATOM 1395 C C . GLU A 1 179 ? 14.849 -5.231 -5.406 1.00 80.12 179 GLU A C 1
ATOM 1397 O O . GLU A 1 179 ? 16.078 -5.256 -5.415 1.00 80.12 179 GLU A O 1
ATOM 1402 N N . SER A 1 180 ? 14.163 -5.223 -4.261 1.00 66.31 180 SER A N 1
ATOM 1403 C CA . SER A 1 180 ? 14.799 -5.294 -2.935 1.00 66.31 180 SER A CA 1
ATOM 1404 C C . SER A 1 180 ? 15.630 -6.567 -2.706 1.00 66.31 180 SER A C 1
ATOM 1406 O O . SER A 1 180 ? 16.465 -6.610 -1.806 1.00 66.31 180 SER A O 1
ATOM 1408 N N . ARG A 1 181 ? 15.418 -7.610 -3.521 1.00 67.06 181 ARG A N 1
ATOM 1409 C CA . ARG A 1 181 ? 16.111 -8.906 -3.429 1.00 67.06 181 ARG A CA 1
ATOM 1410 C C . ARG A 1 181 ? 17.433 -8.958 -4.191 1.00 67.06 181 ARG A C 1
ATOM 1412 O O . ARG A 1 181 ? 18.180 -9.926 -4.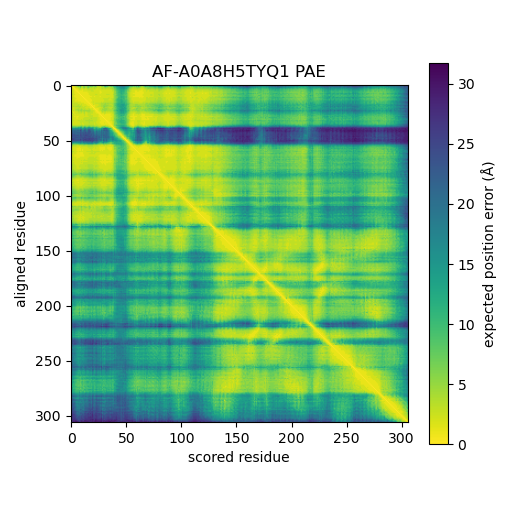019 1.00 67.06 181 ARG A O 1
ATOM 1419 N N . LEU A 1 182 ? 17.726 -7.964 -5.032 1.00 70.50 182 LEU A N 1
ATOM 1420 C CA . LEU A 1 182 ? 19.011 -7.896 -5.717 1.00 70.50 182 LEU A CA 1
ATOM 1421 C C . LEU A 1 182 ? 20.101 -7.593 -4.687 1.00 70.50 182 LEU A C 1
ATOM 1423 O O . LEU A 1 182 ? 20.189 -6.501 -4.134 1.00 70.50 182 LEU A O 1
ATOM 1427 N N . ARG A 1 183 ? 20.916 -8.609 -4.403 1.00 72.88 183 ARG A N 1
ATOM 1428 C CA . ARG A 1 183 ? 22.120 -8.484 -3.580 1.00 72.88 183 ARG A CA 1
ATOM 1429 C C . ARG A 1 183 ? 23.299 -8.132 -4.482 1.00 72.88 183 ARG A C 1
ATOM 1431 O O . ARG A 1 183 ? 23.290 -8.466 -5.664 1.00 72.88 183 ARG A O 1
ATOM 1438 N N . ASN A 1 184 ? 24.325 -7.507 -3.910 1.00 81.19 184 ASN A N 1
ATOM 1439 C CA . ASN A 1 184 ? 25.574 -7.169 -4.604 1.00 81.19 184 ASN A CA 1
ATOM 1440 C C . ASN A 1 184 ? 25.393 -6.213 -5.795 1.00 81.19 184 ASN A C 1
ATOM 1442 O O . ASN A 1 184 ? 26.089 -6.333 -6.802 1.00 81.19 184 ASN A O 1
ATOM 1446 N N . THR A 1 185 ? 24.455 -5.272 -5.696 1.00 83.56 185 THR A N 1
ATOM 1447 C CA . THR A 1 185 ? 24.295 -4.193 -6.675 1.00 83.56 185 THR A CA 1
ATOM 1448 C C . THR A 1 185 ? 24.881 -2.895 -6.154 1.00 83.56 185 THR A C 1
ATOM 1450 O O . THR A 1 185 ? 24.584 -2.491 -5.029 1.00 83.56 185 THR A O 1
ATOM 1453 N N . THR A 1 186 ? 25.631 -2.204 -7.002 1.00 88.00 186 THR A N 1
ATOM 1454 C CA . THR A 1 186 ? 26.199 -0.889 -6.712 1.00 88.00 186 THR A CA 1
ATOM 1455 C C . THR A 1 186 ? 25.456 0.158 -7.525 1.00 88.00 186 THR A C 1
ATOM 1457 O O . THR A 1 186 ? 25.223 -0.031 -8.720 1.00 88.00 186 THR A O 1
ATOM 1460 N N . LEU A 1 187 ? 25.045 1.251 -6.881 1.00 89.69 187 LEU A N 1
ATOM 1461 C CA . LEU A 1 187 ? 24.438 2.379 -7.582 1.00 89.69 187 LEU A CA 1
ATOM 1462 C C . LEU A 1 187 ? 25.483 2.984 -8.526 1.00 89.69 187 LEU A C 1
ATOM 1464 O O . LEU A 1 187 ? 26.548 3.399 -8.078 1.00 89.69 187 LEU A O 1
ATOM 1468 N N . VAL A 1 188 ? 25.167 3.039 -9.817 1.00 90.38 188 VAL A N 1
ATOM 1469 C CA . VAL A 1 188 ? 26.002 3.691 -10.832 1.00 90.38 188 VAL A CA 1
ATOM 1470 C C . VAL A 1 188 ? 25.645 5.168 -10.898 1.00 90.38 188 VAL A C 1
ATOM 1472 O O . VAL A 1 188 ? 26.517 6.025 -10.801 1.00 90.38 188 VAL A O 1
ATOM 1475 N N . THR A 1 189 ? 24.357 5.472 -11.073 1.00 90.44 189 THR A N 1
ATOM 1476 C CA . THR A 1 189 ? 23.869 6.851 -11.146 1.00 90.44 189 THR A CA 1
ATOM 1477 C C . THR A 1 189 ? 22.360 6.935 -10.919 1.00 90.44 189 THR A C 1
ATOM 1479 O O . THR A 1 189 ? 21.624 5.976 -11.173 1.00 90.44 189 THR A O 1
ATOM 1482 N N . ASN A 1 190 ? 21.900 8.109 -10.486 1.00 87.62 190 ASN A N 1
ATOM 1483 C CA . ASN A 1 190 ? 20.489 8.476 -10.538 1.00 87.62 190 ASN A CA 1
ATOM 1484 C C . ASN A 1 190 ? 20.182 8.972 -11.957 1.00 87.62 190 ASN A C 1
ATOM 1486 O O . ASN A 1 190 ? 20.879 9.839 -12.487 1.00 87.62 190 ASN A O 1
ATOM 1490 N N . LEU A 1 191 ? 19.144 8.425 -12.576 1.00 84.38 191 LEU A N 1
ATOM 1491 C CA . LEU A 1 191 ? 18.668 8.870 -13.878 1.00 84.38 191 LEU A CA 1
ATOM 1492 C C . LEU A 1 191 ? 17.671 10.024 -13.692 1.00 84.38 191 LEU A C 1
ATOM 1494 O O . LEU A 1 191 ? 16.973 10.075 -12.674 1.00 84.38 191 LEU A O 1
ATOM 1498 N N . PRO A 1 192 ? 17.598 10.970 -14.645 1.00 79.50 192 PRO A N 1
ATOM 1499 C CA . PRO A 1 192 ? 16.658 12.078 -14.554 1.00 79.50 192 PRO A CA 1
ATOM 1500 C C . PRO A 1 192 ? 15.219 11.559 -14.458 1.00 79.50 192 PRO A C 1
ATOM 1502 O O . PRO A 1 192 ? 14.815 10.670 -15.204 1.00 79.50 192 PRO A O 1
ATOM 1505 N N . VAL A 1 193 ? 14.440 12.122 -13.532 1.00 73.00 193 VAL A N 1
ATOM 1506 C CA . VAL A 1 193 ? 13.003 11.842 -13.441 1.00 73.00 193 VAL A CA 1
ATOM 1507 C C . VAL A 1 193 ? 12.295 12.683 -14.494 1.00 73.00 193 VAL A C 1
ATOM 1509 O O . VAL A 1 193 ? 12.354 13.917 -14.467 1.00 73.00 193 VAL A O 1
ATOM 1512 N N . PHE A 1 194 ? 11.639 12.007 -15.426 1.00 78.19 194 PHE A N 1
ATOM 1513 C CA . PHE A 1 194 ? 10.975 12.639 -16.558 1.00 78.19 194 PHE A CA 1
ATOM 1514 C C . PHE A 1 194 ? 9.586 13.173 -16.205 1.00 78.19 194 PHE A C 1
ATOM 1516 O O . PHE A 1 194 ? 9.027 12.840 -15.157 1.00 78.19 194 PHE A O 1
ATOM 1523 N N . ASP A 1 195 ? 9.020 14.015 -17.068 1.00 78.06 195 ASP A N 1
ATOM 1524 C CA . ASP A 1 195 ? 7.775 14.723 -16.769 1.00 78.06 195 ASP A CA 1
ATOM 1525 C C . ASP A 1 195 ? 6.587 13.764 -16.639 1.00 78.06 195 ASP A C 1
ATOM 1527 O O . ASP A 1 195 ? 5.731 13.975 -15.774 1.00 78.06 195 ASP A O 1
ATOM 1531 N N . ALA A 1 196 ? 6.547 12.674 -17.420 1.00 77.19 196 ALA A N 1
ATOM 1532 C CA . ALA A 1 196 ? 5.486 11.682 -17.268 1.00 77.19 196 ALA A CA 1
ATOM 1533 C C . ALA A 1 196 ? 5.575 10.987 -15.900 1.00 77.19 196 ALA A C 1
ATOM 1535 O O . ALA A 1 196 ? 4.562 10.884 -15.209 1.00 77.19 196 ALA A O 1
ATOM 1536 N N . LEU A 1 197 ? 6.775 10.610 -15.444 1.00 77.19 197 LEU A N 1
ATOM 1537 C CA . LEU A 1 197 ? 6.972 10.048 -14.101 1.00 77.19 197 LEU A CA 1
ATOM 1538 C C . LEU A 1 197 ? 6.637 11.056 -12.995 1.00 77.19 197 LEU A C 1
ATOM 1540 O O . LEU A 1 197 ? 5.899 10.719 -12.070 1.00 77.19 197 LEU A O 1
ATOM 1544 N N . LYS A 1 198 ? 7.088 12.311 -13.108 1.00 80.81 198 LYS A N 1
ATOM 1545 C CA . LYS A 1 198 ? 6.734 13.371 -12.146 1.00 80.81 198 LYS A CA 1
ATOM 1546 C C . LYS A 1 198 ? 5.223 13.537 -12.026 1.00 80.81 198 LYS A C 1
ATOM 1548 O O . LYS A 1 198 ? 4.709 13.641 -10.917 1.00 80.81 198 LYS A O 1
ATOM 1553 N N . SER A 1 199 ? 4.507 13.493 -13.152 1.00 79.44 199 SER A N 1
ATOM 1554 C CA . SER A 1 199 ? 3.043 13.583 -13.161 1.00 79.44 199 SER A CA 1
ATOM 1555 C C . SER A 1 199 ? 2.360 12.402 -12.456 1.00 79.44 199 SER A C 1
ATOM 1557 O O . SER A 1 199 ? 1.247 12.555 -11.953 1.00 79.44 199 SER A O 1
ATOM 1559 N N . THR A 1 200 ? 3.035 11.249 -12.356 1.00 81.62 200 THR A N 1
ATOM 1560 C CA . THR A 1 200 ? 2.535 10.078 -11.618 1.00 81.62 200 THR A CA 1
ATOM 1561 C C . THR A 1 200 ? 2.821 10.117 -10.120 1.00 81.62 200 THR A C 1
ATOM 1563 O O . THR A 1 200 ? 2.062 9.507 -9.369 1.00 81.62 200 THR A O 1
ATOM 1566 N N . ASN A 1 201 ? 3.838 10.859 -9.656 1.00 82.00 201 ASN A N 1
ATOM 1567 C CA . ASN A 1 201 ? 4.250 10.856 -8.243 1.00 82.00 201 ASN A CA 1
ATOM 1568 C C . ASN A 1 201 ? 3.113 11.242 -7.296 1.00 82.00 201 ASN A C 1
ATOM 1570 O O . ASN A 1 201 ? 2.891 10.555 -6.305 1.00 82.00 201 ASN A O 1
ATOM 1574 N N . ALA A 1 202 ? 2.356 12.294 -7.613 1.00 81.12 202 ALA A N 1
ATOM 1575 C CA . ALA A 1 202 ? 1.281 12.760 -6.740 1.00 81.12 202 ALA A CA 1
ATOM 1576 C C . ALA A 1 202 ? 0.127 11.743 -6.639 1.00 81.12 202 ALA A C 1
ATOM 1578 O O . ALA A 1 202 ? -0.399 11.502 -5.553 1.00 81.12 202 ALA A O 1
ATOM 1579 N N . ALA A 1 203 ? -0.262 11.124 -7.760 1.00 82.75 203 ALA A N 1
ATOM 1580 C CA . ALA A 1 203 ? -1.304 10.095 -7.773 1.00 82.75 203 ALA A CA 1
ATOM 1581 C C . ALA A 1 203 ? -0.840 8.818 -7.056 1.00 82.75 203 ALA A C 1
ATOM 1583 O O . ALA A 1 203 ? -1.599 8.228 -6.287 1.00 82.75 203 ALA A O 1
ATOM 1584 N N . LEU A 1 204 ? 0.418 8.424 -7.267 1.00 82.12 204 LEU A N 1
ATOM 1585 C CA . LEU A 1 204 ? 1.046 7.299 -6.585 1.00 82.12 204 LEU A CA 1
ATOM 1586 C C . LEU A 1 204 ? 1.145 7.529 -5.078 1.00 82.12 204 LEU A C 1
ATOM 1588 O O . LEU A 1 204 ? 0.818 6.624 -4.319 1.00 82.12 204 LEU A O 1
ATOM 1592 N N . GLY A 1 205 ? 1.540 8.728 -4.649 1.00 78.62 205 GLY A N 1
ATOM 1593 C CA . GLY A 1 205 ? 1.623 9.085 -3.238 1.00 78.62 205 GLY A CA 1
ATOM 1594 C C . GLY A 1 205 ? 0.275 8.964 -2.541 1.00 78.62 205 GLY A C 1
ATOM 1595 O O . GLY A 1 205 ? 0.144 8.180 -1.605 1.00 78.62 205 GLY A O 1
ATOM 1596 N N . ARG A 1 206 ? -0.767 9.602 -3.094 1.00 78.12 206 ARG A N 1
ATOM 1597 C CA . ARG A 1 206 ? -2.146 9.473 -2.586 1.00 78.12 206 ARG A CA 1
ATOM 1598 C C . ARG A 1 206 ? -2.628 8.025 -2.548 1.00 78.12 206 ARG A C 1
ATOM 1600 O O . ARG A 1 206 ? -3.365 7.627 -1.647 1.00 78.12 206 ARG A O 1
ATOM 1607 N N . PHE A 1 207 ? -2.264 7.232 -3.553 1.00 79.88 207 PHE A N 1
ATOM 1608 C CA . PHE A 1 207 ? -2.621 5.820 -3.597 1.00 79.88 207 PHE A CA 1
ATOM 1609 C C . PHE A 1 207 ? -1.916 5.023 -2.492 1.00 79.88 207 PHE A C 1
ATOM 1611 O O . PHE A 1 207 ? -2.566 4.255 -1.787 1.00 79.88 207 PHE A O 1
ATOM 1618 N N . LEU A 1 208 ? -0.608 5.218 -2.314 1.00 77.00 208 LEU A N 1
ATOM 1619 C CA . LEU A 1 208 ? 0.171 4.537 -1.284 1.00 77.00 208 LEU A CA 1
ATOM 1620 C C . LEU A 1 208 ? -0.239 4.975 0.122 1.00 77.00 208 LEU A C 1
ATOM 1622 O O . LEU A 1 208 ? -0.304 4.125 0.998 1.00 77.00 208 LEU A O 1
ATOM 1626 N N . GLU A 1 209 ? -0.583 6.246 0.338 1.00 75.56 209 GLU A N 1
ATOM 1627 C CA . GLU A 1 209 ? -1.162 6.729 1.600 1.00 75.56 209 GLU A CA 1
ATOM 1628 C C . GLU A 1 209 ? -2.432 5.973 1.961 1.00 75.56 209 GLU A C 1
ATOM 1630 O O . GLU A 1 209 ? -2.538 5.460 3.072 1.00 75.56 209 GLU A O 1
ATOM 1635 N N . LYS A 1 210 ? -3.360 5.833 1.007 1.00 73.69 210 LYS A N 1
ATOM 1636 C CA . LYS A 1 210 ? -4.587 5.054 1.206 1.00 73.69 210 LYS A CA 1
ATOM 1637 C C . LYS A 1 210 ? -4.288 3.580 1.458 1.00 73.69 210 LYS A C 1
ATOM 1639 O O . LYS A 1 210 ? -4.868 2.986 2.360 1.00 73.69 210 LYS A O 1
ATOM 1644 N N . LEU A 1 211 ? -3.391 2.989 0.670 1.00 71.81 211 LEU A N 1
ATOM 1645 C CA . LEU A 1 211 ? -3.065 1.566 0.758 1.00 71.81 211 LEU A CA 1
ATOM 1646 C C . LEU A 1 211 ? -2.362 1.209 2.076 1.00 71.81 211 LEU A C 1
ATOM 1648 O O . LEU A 1 211 ? -2.583 0.131 2.621 1.00 71.81 211 LEU A O 1
ATOM 1652 N N . LEU A 1 212 ? -1.527 2.114 2.582 1.00 70.94 212 LEU A N 1
ATOM 1653 C CA . LEU A 1 212 ? -0.793 1.972 3.839 1.00 70.94 212 LEU A CA 1
ATOM 1654 C C . LEU A 1 212 ? -1.551 2.559 5.040 1.00 70.94 212 LEU A C 1
ATOM 1656 O O . LEU A 1 212 ? -1.020 2.527 6.146 1.00 70.94 212 LEU A O 1
ATOM 1660 N N . ASN A 1 213 ? -2.756 3.102 4.832 1.00 66.44 213 ASN A N 1
ATOM 1661 C CA . ASN A 1 213 ? -3.539 3.820 5.841 1.00 66.44 213 ASN A CA 1
ATOM 1662 C C . ASN A 1 213 ? -2.704 4.866 6.612 1.00 66.44 213 ASN A C 1
ATOM 1664 O O . ASN A 1 213 ? -2.708 4.930 7.844 1.00 66.44 213 ASN A O 1
ATOM 1668 N N . LEU A 1 214 ? -1.910 5.648 5.879 1.00 65.44 214 LEU A N 1
ATOM 1669 C CA . LEU A 1 214 ? -1.061 6.688 6.453 1.00 65.44 214 LEU A CA 1
ATOM 1670 C C . LEU A 1 214 ? -1.918 7.908 6.840 1.00 65.44 214 LEU A C 1
ATOM 1672 O O . LEU A 1 214 ? -2.883 8.209 6.135 1.00 65.44 214 LEU A O 1
ATOM 1676 N N . PRO A 1 215 ? -1.579 8.621 7.931 1.00 55.66 215 PRO A N 1
ATOM 1677 C CA . PRO A 1 215 ? -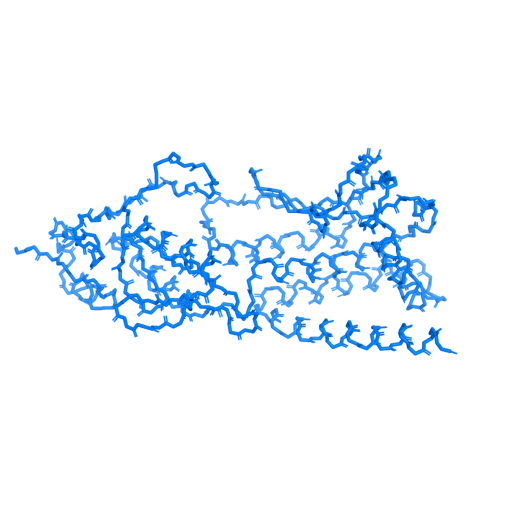2.310 9.819 8.330 1.00 55.66 215 PRO A CA 1
ATOM 1678 C C . PRO A 1 215 ? -2.282 10.874 7.218 1.00 55.66 215 PRO A C 1
ATOM 1680 O O . PRO A 1 215 ? -1.246 11.078 6.589 1.00 55.66 215 PRO A O 1
ATOM 1683 N N . ALA A 1 216 ? -3.417 11.544 7.000 1.00 54.09 216 ALA A N 1
ATOM 1684 C CA . ALA A 1 216 ? -3.599 12.558 5.956 1.00 54.09 216 ALA A CA 1
ATOM 1685 C C . ALA A 1 216 ? -2.916 13.905 6.275 1.00 54.09 216 ALA A C 1
ATOM 1687 O O . ALA A 1 216 ? -2.934 14.817 5.450 1.00 54.09 216 ALA A O 1
ATOM 1688 N N . ASP A 1 217 ? -2.346 14.029 7.476 1.00 52.69 217 ASP A N 1
ATOM 1689 C CA . ASP A 1 217 ? -2.022 15.313 8.103 1.00 52.69 217 ASP A CA 1
ATOM 1690 C C . ASP A 1 217 ? -0.607 15.818 7.752 1.00 52.69 217 ASP A C 1
ATOM 1692 O O . ASP A 1 217 ? -0.270 16.964 8.037 1.00 52.69 217 ASP A O 1
ATOM 1696 N N . GLU A 1 218 ? 0.204 15.003 7.068 1.00 52.06 218 GLU A N 1
ATOM 1697 C CA . GLU A 1 218 ? 1.464 15.435 6.460 1.00 52.06 218 GLU A CA 1
ATOM 1698 C C . GLU A 1 218 ? 1.400 15.211 4.945 1.00 52.06 218 GLU A C 1
ATOM 1700 O O . GLU A 1 218 ? 1.229 14.064 4.521 1.00 52.06 218 GLU A O 1
ATOM 1705 N N . PRO A 1 219 ? 1.559 16.259 4.110 1.00 51.69 219 PRO A N 1
ATOM 1706 C CA . PRO A 1 219 ? 1.758 16.072 2.683 1.00 51.69 219 PRO A CA 1
ATOM 1707 C C . PRO A 1 219 ? 3.073 15.321 2.512 1.00 51.69 219 PRO A C 1
ATOM 1709 O O . PRO A 1 219 ? 4.160 15.884 2.633 1.00 51.69 219 PRO A O 1
ATOM 1712 N N . ALA A 1 220 ? 2.981 14.016 2.308 1.00 54.38 220 ALA A N 1
ATOM 1713 C CA . ALA A 1 220 ? 4.166 13.230 2.103 1.00 54.38 220 ALA A CA 1
ATOM 1714 C C . ALA A 1 220 ? 4.654 13.479 0.682 1.00 54.38 220 ALA A C 1
ATOM 1716 O O . ALA A 1 220 ? 4.009 13.089 -0.294 1.00 54.38 220 ALA A O 1
ATOM 1717 N N . ASP A 1 221 ? 5.820 14.103 0.565 1.00 70.12 221 ASP A N 1
ATOM 1718 C CA . ASP A 1 221 ? 6.534 14.166 -0.699 1.00 70.12 221 ASP A CA 1
ATOM 1719 C C . ASP A 1 221 ? 7.033 12.757 -1.034 1.00 70.12 221 ASP A C 1
ATOM 1721 O O . ASP A 1 221 ? 8.132 12.338 -0.667 1.00 70.12 221 ASP A O 1
ATOM 1725 N N . PHE A 1 222 ? 6.180 11.980 -1.704 1.00 77.75 222 PHE A N 1
ATOM 1726 C CA . PHE A 1 222 ? 6.602 10.736 -2.324 1.00 77.75 222 PHE A CA 1
ATOM 1727 C C . PHE A 1 222 ? 7.544 11.065 -3.468 1.00 77.75 222 PHE A C 1
ATOM 1729 O O . PHE A 1 222 ? 7.170 11.709 -4.453 1.00 77.75 222 PHE A O 1
ATOM 1736 N N . GLU A 1 223 ? 8.763 10.559 -3.363 1.00 83.56 223 GLU A N 1
ATOM 1737 C CA . GLU A 1 223 ? 9.759 10.730 -4.402 1.00 83.56 223 GLU A CA 1
ATOM 1738 C C . GLU A 1 223 ? 9.980 9.402 -5.119 1.00 83.56 223 GLU A C 1
ATOM 1740 O O . GLU A 1 223 ? 10.542 8.457 -4.559 1.00 83.56 223 GLU A O 1
ATOM 1745 N N . CYS A 1 224 ? 9.548 9.326 -6.379 1.00 84.38 224 CYS A N 1
ATOM 1746 C CA . CYS A 1 224 ? 9.967 8.250 -7.265 1.00 84.38 224 CYS A CA 1
ATOM 1747 C C . CYS A 1 224 ? 11.301 8.614 -7.920 1.00 84.38 224 CYS A C 1
ATOM 1749 O O . CYS A 1 224 ? 11.402 9.619 -8.626 1.00 84.38 224 CYS A O 1
ATOM 1751 N N . ARG A 1 225 ? 12.314 7.774 -7.706 1.00 86.50 225 ARG A N 1
ATOM 1752 C CA . ARG A 1 225 ? 13.631 7.863 -8.337 1.00 86.50 225 ARG A CA 1
ATOM 1753 C C . ARG A 1 225 ? 13.843 6.693 -9.278 1.00 86.50 225 ARG A C 1
ATOM 1755 O O . ARG A 1 225 ? 13.481 5.555 -8.977 1.00 86.50 225 ARG A O 1
ATOM 1762 N N . LEU A 1 226 ? 14.487 6.981 -10.400 1.00 88.00 226 LEU A N 1
ATOM 1763 C CA . LEU A 1 226 ? 14.937 5.976 -11.345 1.00 88.00 226 LEU A CA 1
ATOM 1764 C C . LEU A 1 226 ? 16.449 5.839 -11.226 1.00 88.00 226 LEU A C 1
ATOM 1766 O O . LEU A 1 226 ? 17.180 6.799 -11.439 1.00 88.00 226 LEU A O 1
ATOM 1770 N N . ASN A 1 227 ? 16.917 4.646 -10.895 1.00 89.69 227 ASN A N 1
ATOM 1771 C CA . ASN A 1 227 ? 18.311 4.406 -10.563 1.00 89.69 227 ASN A CA 1
ATOM 1772 C C . ASN A 1 227 ? 18.903 3.351 -11.484 1.00 89.69 227 ASN A C 1
ATOM 1774 O O . ASN A 1 227 ? 18.293 2.309 -11.736 1.00 89.69 227 ASN A O 1
ATOM 1778 N N . LEU A 1 228 ? 20.119 3.608 -11.951 1.00 88.88 228 LEU A N 1
ATOM 1779 C CA . LEU A 1 228 ? 20.915 2.625 -12.658 1.00 88.88 228 LEU A CA 1
ATOM 1780 C C . LEU A 1 228 ? 21.851 1.954 -11.665 1.00 88.88 228 LEU A C 1
ATOM 1782 O O . LEU A 1 228 ? 22.677 2.616 -11.037 1.00 88.88 228 LEU A O 1
ATOM 1786 N N . TYR A 1 229 ? 21.745 0.641 -11.555 1.00 89.75 229 TYR A N 1
ATOM 1787 C CA . TYR A 1 229 ? 22.648 -0.171 -10.758 1.00 89.75 229 TYR A CA 1
ATOM 1788 C C . TYR A 1 229 ? 23.480 -1.068 -11.661 1.00 89.75 229 TYR A C 1
ATOM 1790 O O . TYR A 1 229 ? 23.046 -1.459 -12.739 1.00 89.75 229 TYR A O 1
ATOM 1798 N N . GLU A 1 230 ? 24.665 -1.426 -11.201 1.00 89.44 230 GLU A N 1
ATOM 1799 C CA . GLU A 1 230 ? 25.496 -2.470 -11.780 1.00 89.44 230 GLU A CA 1
ATOM 1800 C C . GLU A 1 230 ? 25.569 -3.591 -10.760 1.00 89.44 230 GLU A C 1
ATOM 1802 O O . GLU A 1 230 ? 25.873 -3.339 -9.592 1.00 89.44 230 GLU A O 1
ATOM 1807 N N . GLY A 1 231 ? 25.231 -4.814 -11.157 1.00 83.06 231 GLY A N 1
ATOM 1808 C CA . GLY A 1 231 ? 25.320 -5.922 -10.217 1.00 83.06 231 GLY A CA 1
ATOM 1809 C C . GLY A 1 231 ? 26.483 -6.859 -10.461 1.00 83.06 231 GLY A C 1
ATOM 1810 O O . GLY A 1 231 ? 26.883 -7.148 -11.591 1.00 83.06 231 GLY A O 1
ATOM 1811 N N . GLY A 1 232 ? 27.009 -7.340 -9.339 1.00 73.38 232 GLY A N 1
ATOM 1812 C CA . GLY A 1 232 ? 27.994 -8.401 -9.286 1.00 73.38 232 GLY A CA 1
ATOM 1813 C C . GLY A 1 232 ? 27.410 -9.759 -9.695 1.00 73.38 232 GLY A C 1
ATOM 1814 O O . GLY A 1 232 ? 26.203 -9.899 -9.879 1.00 73.38 232 GLY A O 1
ATOM 1815 N N . PRO A 1 233 ? 28.260 -10.785 -9.852 1.00 63.41 233 PRO A N 1
ATOM 1816 C CA . PRO A 1 233 ? 27.816 -12.133 -10.201 1.00 63.41 233 PRO A CA 1
ATOM 1817 C C . PRO A 1 233 ? 26.821 -12.707 -9.174 1.00 63.41 233 PRO A C 1
ATOM 1819 O O . PRO A 1 233 ? 27.030 -12.582 -7.967 1.00 63.41 233 PRO A O 1
ATOM 1822 N N . GLY A 1 234 ? 25.757 -13.366 -9.655 1.00 68.94 234 GLY A N 1
ATOM 1823 C CA . GLY A 1 234 ? 24.791 -14.092 -8.821 1.00 68.94 234 GLY A CA 1
ATOM 1824 C C . GLY A 1 234 ? 23.516 -14.516 -9.568 1.00 68.94 234 GLY A C 1
ATOM 1825 O O . GLY A 1 234 ? 23.042 -13.814 -10.458 1.00 68.94 234 GLY A O 1
ATOM 1826 N N . GLU A 1 235 ? 22.912 -15.640 -9.175 1.00 60.78 235 GLU A N 1
ATOM 1827 C CA . GLU A 1 235 ? 21.726 -16.211 -9.849 1.00 60.78 235 GLU A CA 1
ATOM 1828 C C . GLU A 1 235 ? 20.510 -15.264 -9.875 1.00 60.78 235 GLU A C 1
ATOM 1830 O O . GLU A 1 235 ? 19.732 -15.247 -10.837 1.00 60.78 235 GLU A O 1
ATOM 1835 N N . ASN A 1 236 ? 20.372 -14.424 -8.842 1.00 75.00 236 ASN A N 1
ATOM 1836 C CA . ASN A 1 236 ? 19.279 -13.457 -8.736 1.00 75.00 236 ASN A CA 1
ATOM 1837 C C . ASN A 1 236 ? 19.383 -12.343 -9.785 1.00 75.00 236 ASN A C 1
ATOM 1839 O O . ASN A 1 236 ? 18.354 -11.908 -10.305 1.00 75.00 236 ASN A O 1
ATOM 1843 N N . ILE A 1 237 ? 20.598 -11.891 -10.127 1.00 76.88 237 ILE A N 1
ATOM 1844 C CA . ILE A 1 237 ? 20.749 -10.818 -11.111 1.00 76.88 237 ILE A CA 1
ATOM 1845 C C . ILE A 1 237 ? 20.586 -11.319 -12.541 1.00 76.88 237 ILE A C 1
ATOM 1847 O O . ILE A 1 237 ? 19.948 -10.641 -13.340 1.00 76.88 237 ILE A O 1
ATOM 1851 N N . ASP A 1 238 ? 21.080 -12.512 -12.870 1.00 76.94 238 ASP A N 1
ATOM 1852 C CA . ASP A 1 238 ? 20.994 -13.023 -14.241 1.00 76.94 238 ASP A CA 1
ATOM 1853 C C . ASP A 1 238 ? 19.527 -13.286 -14.637 1.00 76.94 238 ASP A C 1
ATOM 1855 O O . ASP A 1 238 ? 19.100 -12.971 -15.750 1.00 76.94 238 ASP A O 1
ATOM 1859 N N . SER A 1 239 ? 18.709 -13.783 -13.702 1.00 75.00 239 SER A N 1
ATOM 1860 C CA . SER A 1 239 ? 17.260 -13.934 -13.906 1.00 75.00 239 SER A CA 1
ATOM 1861 C C . SER A 1 239 ? 16.552 -12.592 -14.088 1.00 75.00 239 SER A C 1
ATOM 1863 O O . SER A 1 239 ? 15.675 -12.464 -14.947 1.00 75.00 239 SER A O 1
ATOM 1865 N N . TYR A 1 240 ? 16.959 -11.577 -13.326 1.00 76.88 240 TYR A N 1
ATOM 1866 C CA . TYR A 1 240 ? 16.417 -10.233 -13.464 1.00 76.88 240 TYR A CA 1
ATOM 1867 C C . TYR A 1 240 ? 16.813 -9.582 -14.796 1.00 76.88 240 TYR A C 1
ATOM 1869 O O . TYR A 1 240 ? 15.954 -9.037 -15.488 1.00 76.88 240 TYR A O 1
ATOM 1877 N N . LEU A 1 241 ? 18.081 -9.692 -15.201 1.00 78.50 241 LEU A N 1
ATOM 1878 C CA . LEU A 1 241 ? 18.582 -9.184 -16.479 1.00 78.50 241 LEU A CA 1
ATOM 1879 C C . LEU A 1 241 ? 17.806 -9.782 -17.657 1.00 78.50 241 LEU A C 1
ATOM 1881 O O . LEU A 1 241 ? 17.408 -9.046 -18.557 1.00 78.50 241 LEU A O 1
ATOM 1885 N N . ARG A 1 242 ? 17.503 -11.089 -17.625 1.00 78.94 242 ARG A N 1
ATOM 1886 C CA . ARG A 1 242 ? 16.648 -11.731 -18.639 1.00 78.94 242 ARG A CA 1
ATOM 1887 C C . ARG A 1 242 ? 15.261 -11.090 -18.720 1.00 78.94 242 ARG A C 1
ATOM 1889 O O . ARG A 1 242 ? 14.809 -10.743 -19.809 1.00 78.94 242 ARG A O 1
ATOM 1896 N N . MET A 1 243 ? 14.598 -10.903 -17.579 1.00 74.62 243 MET A N 1
ATOM 1897 C CA . MET A 1 243 ? 13.269 -10.286 -17.520 1.00 74.62 243 MET A CA 1
ATOM 1898 C C . MET A 1 243 ? 13.296 -8.822 -17.979 1.00 74.62 243 MET A C 1
ATOM 1900 O O . MET A 1 243 ? 12.425 -8.403 -18.740 1.00 74.62 243 MET A O 1
ATOM 1904 N N . GLN A 1 244 ? 14.302 -8.052 -17.563 1.00 78.19 244 GLN A N 1
ATOM 1905 C CA . GLN A 1 244 ? 14.482 -6.669 -17.996 1.00 78.19 244 GLN A CA 1
ATOM 1906 C C . GLN A 1 244 ? 14.686 -6.588 -19.511 1.00 78.19 244 GLN A C 1
ATOM 1908 O O . GLN A 1 244 ? 13.996 -5.812 -20.165 1.00 78.19 244 GLN A O 1
ATOM 1913 N N . ASN A 1 245 ? 15.570 -7.411 -20.078 1.00 78.62 245 ASN A N 1
ATOM 1914 C CA . ASN A 1 245 ? 15.834 -7.432 -21.517 1.00 78.62 245 ASN A CA 1
ATOM 1915 C C . ASN A 1 245 ? 14.580 -7.782 -22.320 1.00 78.62 245 ASN A C 1
ATOM 1917 O O . ASN A 1 245 ? 14.304 -7.155 -23.338 1.00 78.62 245 ASN A O 1
ATOM 1921 N N . LEU A 1 246 ? 13.772 -8.727 -21.838 1.00 77.38 246 LEU A N 1
ATOM 1922 C CA . LEU A 1 246 ? 12.493 -9.044 -22.467 1.00 77.38 246 LEU A CA 1
ATOM 1923 C C . LEU A 1 246 ? 11.538 -7.842 -22.453 1.00 77.38 246 LEU A C 1
ATOM 1925 O O . LEU A 1 246 ? 10.897 -7.545 -23.458 1.00 77.38 246 LEU A O 1
ATOM 1929 N N . MET A 1 247 ? 11.453 -7.124 -21.333 1.00 73.06 247 MET A N 1
ATOM 1930 C CA . MET A 1 247 ? 10.626 -5.919 -21.246 1.00 73.06 247 MET A CA 1
ATOM 1931 C C . MET A 1 247 ? 11.130 -4.793 -22.154 1.00 73.06 247 MET A C 1
ATOM 1933 O O . MET A 1 247 ? 10.307 -4.102 -22.757 1.00 73.06 247 MET A O 1
ATOM 1937 N N . VAL A 1 248 ? 12.453 -4.631 -22.284 1.00 74.44 248 VAL A N 1
ATOM 1938 C CA . VAL A 1 248 ? 13.080 -3.721 -23.259 1.00 74.44 248 VAL A CA 1
ATOM 1939 C C . VAL A 1 248 ? 12.622 -4.084 -24.659 1.00 74.44 248 VAL A C 1
ATOM 1941 O O . VAL A 1 248 ? 11.992 -3.258 -25.308 1.00 74.44 248 VAL A O 1
ATOM 1944 N N . GLN A 1 249 ? 12.785 -5.339 -25.073 1.00 77.19 249 GLN A N 1
ATOM 1945 C CA . GLN A 1 249 ? 12.391 -5.787 -26.408 1.00 77.19 249 GLN A CA 1
ATOM 1946 C C . GLN A 1 249 ? 10.894 -5.604 -26.688 1.00 77.19 249 GLN A C 1
ATOM 1948 O O . GLN A 1 249 ? 10.513 -5.183 -27.778 1.00 77.19 249 GLN A O 1
ATOM 1953 N N . VAL A 1 250 ? 10.018 -5.910 -25.726 1.00 74.69 250 VAL A N 1
ATOM 1954 C CA . VAL A 1 250 ? 8.565 -5.706 -25.882 1.00 74.69 250 VAL A CA 1
ATOM 1955 C C . VAL A 1 250 ? 8.239 -4.224 -26.051 1.00 74.69 250 VAL A C 1
ATOM 1957 O O . VAL A 1 250 ? 7.428 -3.863 -26.906 1.00 74.69 250 VAL A O 1
ATOM 1960 N N . THR A 1 251 ? 8.880 -3.369 -25.256 1.00 71.38 251 THR A N 1
ATOM 1961 C CA . THR A 1 251 ? 8.680 -1.919 -25.311 1.00 71.38 251 THR A CA 1
ATOM 1962 C C . THR A 1 251 ? 9.221 -1.352 -26.620 1.00 71.38 251 THR A C 1
ATOM 1964 O O . THR A 1 251 ? 8.507 -0.638 -27.314 1.00 71.38 251 THR A O 1
ATOM 1967 N N . GLU A 1 252 ? 10.424 -1.740 -27.034 1.00 74.81 252 GLU A N 1
ATOM 1968 C CA . GLU A 1 252 ? 11.015 -1.351 -28.315 1.00 74.81 252 GLU A CA 1
ATOM 1969 C C . GLU A 1 252 ? 10.142 -1.764 -29.496 1.00 74.81 252 GLU A C 1
ATOM 1971 O O . GLU A 1 252 ? 9.895 -0.940 -30.372 1.00 74.81 252 GLU A O 1
ATOM 1976 N N . ARG A 1 253 ? 9.615 -2.997 -29.505 1.00 79.12 253 ARG A N 1
ATOM 1977 C CA . ARG A 1 253 ? 8.674 -3.456 -30.541 1.00 79.12 253 ARG A CA 1
ATOM 1978 C C . ARG A 1 253 ? 7.402 -2.613 -30.559 1.00 79.12 253 ARG A C 1
ATOM 1980 O O . ARG A 1 253 ? 6.948 -2.242 -31.636 1.00 79.12 253 ARG A O 1
ATOM 1987 N N . ARG A 1 254 ? 6.838 -2.284 -29.389 1.00 78.25 254 ARG A N 1
ATOM 1988 C CA . ARG A 1 254 ? 5.658 -1.405 -29.277 1.00 78.25 254 ARG A CA 1
ATOM 1989 C C . ARG A 1 254 ? 5.937 -0.003 -29.825 1.00 78.25 254 ARG A C 1
ATOM 1991 O O . ARG A 1 254 ? 5.035 0.614 -30.378 1.00 78.25 254 ARG A O 1
ATOM 1998 N N . LEU A 1 255 ? 7.161 0.490 -29.656 1.00 76.19 255 LEU A N 1
ATOM 1999 C CA . LEU A 1 255 ? 7.579 1.843 -30.028 1.00 76.19 255 LEU A CA 1
ATOM 2000 C C . LEU A 1 255 ? 8.329 1.899 -31.368 1.00 76.19 255 LEU A C 1
ATOM 2002 O O . LEU A 1 255 ? 8.907 2.937 -31.714 1.00 76.19 255 LEU A O 1
ATOM 2006 N N . MET A 1 256 ? 8.397 0.788 -32.098 1.00 81.00 256 MET A N 1
ATOM 2007 C CA . MET A 1 256 ? 9.149 0.684 -33.342 1.00 81.00 256 MET A CA 1
ATOM 2008 C C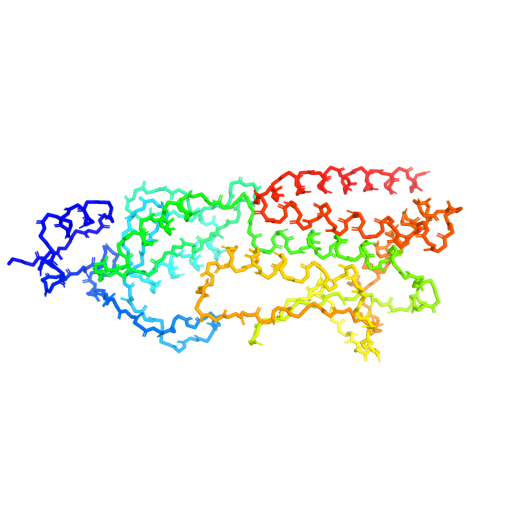 . MET A 1 256 ? 8.485 1.546 -34.418 1.00 81.00 256 MET A C 1
ATOM 2010 O O . MET A 1 256 ? 7.273 1.498 -34.604 1.00 81.00 256 MET A O 1
ATOM 2014 N N . GLY A 1 257 ? 9.280 2.364 -35.112 1.00 77.50 257 GLY A N 1
ATOM 2015 C CA . GLY A 1 257 ? 8.780 3.278 -36.145 1.00 77.50 257 GLY A CA 1
ATOM 2016 C C . GLY A 1 257 ? 8.074 4.534 -35.619 1.00 77.50 257 GLY A C 1
ATOM 2017 O O . GLY A 1 257 ? 7.681 5.373 -36.423 1.00 77.50 257 GLY A O 1
ATOM 2018 N N . MET A 1 258 ? 7.938 4.701 -34.298 1.00 84.94 258 MET A N 1
ATOM 2019 C CA . MET A 1 258 ? 7.456 5.950 -33.705 1.00 84.94 258 MET A CA 1
ATOM 2020 C C . MET A 1 258 ? 8.592 6.969 -33.622 1.00 84.94 258 MET A C 1
ATOM 2022 O O . MET A 1 258 ? 9.665 6.665 -33.095 1.00 84.94 258 MET A O 1
ATOM 2026 N N . ASP A 1 259 ? 8.337 8.191 -34.082 1.00 86.44 259 ASP A N 1
ATOM 2027 C CA . ASP A 1 259 ? 9.235 9.316 -33.838 1.00 86.44 259 ASP A CA 1
ATOM 2028 C C . ASP A 1 259 ? 9.272 9.690 -32.332 1.00 86.44 259 ASP A C 1
ATOM 2030 O O . ASP A 1 259 ? 8.374 9.309 -31.566 1.00 86.44 259 ASP A O 1
ATOM 2034 N N . PRO A 1 260 ? 10.290 10.446 -31.874 1.00 82.25 260 PRO A N 1
ATOM 2035 C CA . PRO A 1 260 ? 10.417 10.828 -30.467 1.00 82.25 260 PRO A CA 1
ATOM 2036 C C . PRO A 1 260 ? 9.206 11.578 -29.887 1.00 82.25 260 PRO A C 1
ATOM 2038 O O . PRO A 1 260 ? 8.870 11.383 -28.718 1.00 82.25 260 PRO A O 1
ATOM 2041 N N . ALA A 1 261 ? 8.517 12.412 -30.672 1.00 84.38 261 ALA A N 1
ATOM 2042 C CA . ALA A 1 261 ? 7.342 13.141 -30.199 1.00 84.38 261 ALA A CA 1
ATOM 2043 C C . ALA A 1 261 ? 6.158 12.189 -29.971 1.00 84.38 261 ALA A C 1
ATOM 2045 O O . ALA A 1 261 ? 5.482 12.278 -28.943 1.00 84.38 261 ALA A O 1
ATOM 2046 N N . THR A 1 262 ? 5.958 11.231 -30.876 1.00 84.44 262 THR A N 1
ATOM 2047 C CA . THR A 1 262 ? 4.938 10.180 -30.761 1.00 84.44 262 THR A CA 1
ATOM 2048 C C . THR A 1 262 ? 5.205 9.255 -29.566 1.00 84.44 262 THR A C 1
ATOM 2050 O O . THR A 1 262 ? 4.277 8.918 -28.820 1.00 84.44 262 THR A O 1
ATOM 2053 N N . ARG A 1 263 ? 6.471 8.893 -29.317 1.00 80.25 263 ARG A N 1
ATOM 2054 C CA . ARG A 1 263 ? 6.877 8.123 -28.126 1.00 80.25 263 ARG A CA 1
ATOM 2055 C C . ARG A 1 263 ? 6.555 8.867 -26.829 1.00 80.25 263 ARG A C 1
ATOM 2057 O O . ARG A 1 263 ? 5.861 8.327 -25.969 1.00 80.25 263 ARG A O 1
ATOM 2064 N N . ASN A 1 264 ? 6.944 10.139 -26.739 1.00 78.69 264 ASN A N 1
ATOM 2065 C CA . ASN A 1 264 ? 6.661 10.986 -25.578 1.00 78.69 264 ASN A CA 1
ATOM 2066 C C . ASN A 1 264 ? 5.155 11.182 -25.345 1.00 78.69 264 ASN A C 1
ATOM 2068 O O . ASN A 1 264 ? 4.684 11.146 -24.207 1.00 78.69 264 ASN A O 1
ATOM 2072 N N . ALA A 1 265 ? 4.370 11.361 -26.412 1.00 82.56 265 ALA A N 1
ATOM 2073 C CA . ALA A 1 265 ? 2.915 11.448 -26.313 1.00 82.56 265 ALA A CA 1
ATOM 2074 C C . ALA A 1 265 ? 2.298 10.142 -25.781 1.00 82.56 265 ALA A C 1
ATOM 2076 O O . ALA A 1 265 ? 1.404 10.184 -24.932 1.00 82.56 265 ALA A O 1
ATOM 2077 N N . THR A 1 266 ? 2.812 8.993 -26.229 1.00 79.81 266 THR A N 1
ATOM 2078 C CA . THR A 1 266 ? 2.401 7.665 -25.750 1.00 79.81 266 THR A CA 1
ATOM 2079 C C . THR A 1 266 ? 2.727 7.486 -24.268 1.00 79.81 266 THR A C 1
ATOM 2081 O O . THR A 1 266 ? 1.840 7.123 -23.499 1.00 79.81 266 THR A O 1
ATOM 2084 N N . ALA A 1 267 ? 3.946 7.835 -23.840 1.00 79.69 267 ALA A N 1
ATOM 2085 C CA . ALA A 1 267 ? 4.366 7.776 -22.437 1.00 79.69 267 ALA A CA 1
ATOM 2086 C C . ALA A 1 267 ? 3.469 8.632 -21.526 1.00 79.69 267 ALA A C 1
ATOM 2088 O O . ALA A 1 267 ? 2.988 8.163 -20.495 1.00 79.69 267 ALA A O 1
ATOM 2089 N N . ARG A 1 268 ? 3.156 9.870 -21.937 1.00 83.44 268 ARG A N 1
ATOM 2090 C CA . ARG A 1 268 ? 2.223 10.753 -21.211 1.00 83.44 268 ARG A CA 1
ATOM 2091 C C . ARG A 1 268 ? 0.799 10.203 -21.168 1.00 83.44 268 ARG A C 1
ATOM 2093 O O . ARG A 1 268 ? 0.077 10.435 -20.200 1.00 83.44 268 ARG A O 1
ATOM 2100 N N . ASN A 1 269 ? 0.350 9.520 -22.219 1.00 83.88 269 ASN A N 1
ATOM 2101 C CA . ASN A 1 269 ? -0.967 8.890 -22.231 1.00 83.88 269 ASN A CA 1
ATOM 2102 C C . ASN A 1 269 ? -1.034 7.691 -21.277 1.00 83.88 269 ASN A C 1
ATOM 2104 O O . ASN A 1 269 ? -1.974 7.598 -20.490 1.00 83.88 269 ASN A O 1
ATOM 2108 N N . ASP A 1 270 ? -0.014 6.834 -21.298 1.00 81.06 270 ASP A N 1
ATOM 2109 C CA . ASP A 1 270 ? 0.115 5.707 -20.376 1.00 81.06 270 ASP A CA 1
ATOM 2110 C C . ASP A 1 270 ? 0.183 6.201 -18.923 1.00 81.06 270 ASP A C 1
ATOM 2112 O O . ASP A 1 270 ? -0.546 5.697 -18.071 1.00 81.06 270 ASP A O 1
ATOM 2116 N N . ALA A 1 271 ? 0.960 7.258 -18.654 1.00 83.00 271 ALA A N 1
ATOM 2117 C CA . ALA A 1 271 ? 1.029 7.907 -17.346 1.00 83.00 271 ALA A CA 1
ATOM 2118 C C . ALA A 1 271 ? -0.336 8.434 -16.882 1.00 83.00 271 ALA A C 1
ATOM 2120 O O . ALA A 1 271 ? -0.764 8.128 -15.773 1.00 83.00 271 ALA A O 1
ATOM 2121 N N . ARG A 1 272 ? -1.075 9.157 -17.737 1.00 85.25 272 ARG A N 1
ATOM 2122 C CA . ARG A 1 272 ? -2.431 9.635 -17.407 1.00 85.25 272 ARG A CA 1
ATOM 2123 C C . ARG A 1 272 ? -3.405 8.491 -17.143 1.00 85.25 272 ARG A C 1
ATOM 2125 O O . ARG A 1 272 ? -4.169 8.552 -16.181 1.00 85.25 272 ARG A O 1
ATOM 2132 N N . SER A 1 273 ? -3.372 7.444 -17.968 1.00 84.50 273 SER A N 1
ATOM 2133 C CA . SER A 1 273 ? -4.202 6.256 -17.755 1.00 84.50 273 SER A CA 1
ATOM 2134 C C . SER A 1 273 ? -3.854 5.568 -16.437 1.00 84.50 273 SER A C 1
ATOM 2136 O O . SER A 1 273 ? -4.755 5.114 -15.735 1.00 84.50 273 SER A O 1
ATOM 2138 N N . PHE A 1 274 ? -2.569 5.497 -16.088 1.00 83.12 274 PHE A N 1
ATOM 2139 C CA . PHE A 1 274 ? -2.112 4.924 -14.830 1.00 83.12 274 PHE A CA 1
ATOM 2140 C C . PHE A 1 274 ? -2.570 5.760 -13.629 1.00 83.12 274 PHE A C 1
ATOM 2142 O O . PHE A 1 274 ? -3.171 5.204 -12.711 1.00 83.12 274 PHE A O 1
ATOM 2149 N N . CYS A 1 275 ? -2.400 7.087 -13.669 1.00 83.81 275 CYS A N 1
ATOM 2150 C CA . CYS A 1 275 ? -2.903 7.999 -12.636 1.00 83.81 275 CYS A CA 1
ATOM 2151 C C . CYS A 1 275 ? -4.407 7.833 -12.413 1.00 83.81 275 CYS A C 1
ATOM 2153 O O . CYS A 1 275 ? -4.840 7.670 -11.277 1.00 83.81 275 CYS A O 1
ATOM 2155 N N . SER A 1 276 ? -5.195 7.789 -13.491 1.00 83.94 276 SER A N 1
ATOM 2156 C CA . SER A 1 276 ? -6.645 7.601 -13.393 1.00 83.94 276 SER A CA 1
ATOM 2157 C C . SER A 1 276 ? -7.017 6.280 -12.707 1.00 83.94 276 SER A C 1
ATOM 2159 O O . SER A 1 276 ? -7.949 6.233 -11.906 1.00 83.94 276 SER A O 1
ATOM 2161 N N . LEU A 1 277 ? -6.275 5.199 -12.972 1.00 80.88 277 LEU A N 1
ATOM 2162 C CA . LEU A 1 277 ? -6.506 3.905 -12.322 1.00 80.88 277 LEU A CA 1
ATOM 2163 C C . LEU A 1 277 ? -6.146 3.929 -10.830 1.00 80.88 277 LEU A C 1
ATOM 2165 O O . LEU A 1 277 ? -6.880 3.347 -10.028 1.00 80.88 277 LEU A O 1
ATOM 2169 N N . LEU A 1 278 ? -5.061 4.617 -10.460 1.00 78.94 278 LEU A N 1
ATOM 2170 C CA . LEU A 1 278 ? -4.664 4.817 -9.063 1.00 78.94 278 LEU A CA 1
ATOM 2171 C C . LEU A 1 278 ? -5.705 5.640 -8.290 1.00 78.94 278 LEU A C 1
ATOM 2173 O O . LEU A 1 278 ? -6.097 5.265 -7.186 1.00 78.94 278 LEU A O 1
ATOM 2177 N N . GLU A 1 279 ? -6.189 6.734 -8.876 1.00 79.75 279 GLU A N 1
ATOM 2178 C CA . GLU A 1 279 ? -7.131 7.656 -8.231 1.00 79.75 279 GLU A CA 1
ATOM 2179 C C . GLU A 1 279 ? -8.512 7.038 -8.016 1.00 79.75 279 GLU A C 1
ATOM 2181 O O . GLU A 1 279 ? -9.111 7.221 -6.954 1.00 79.75 279 GLU A O 1
ATOM 2186 N N . ASN A 1 280 ? -8.981 6.251 -8.985 1.00 77.12 280 ASN A N 1
ATOM 2187 C CA . ASN A 1 280 ? -10.282 5.591 -8.927 1.00 77.12 280 ASN A CA 1
ATOM 2188 C C . ASN A 1 280 ? -10.284 4.309 -8.076 1.00 77.12 280 ASN A C 1
ATOM 2190 O O . ASN A 1 280 ? -11.307 3.631 -8.003 1.00 77.12 280 ASN A O 1
ATOM 2194 N N . GLY A 1 281 ? -9.152 3.928 -7.471 1.00 66.38 281 GLY A N 1
ATOM 2195 C CA . GLY A 1 281 ? -9.043 2.677 -6.712 1.00 66.38 281 GLY A CA 1
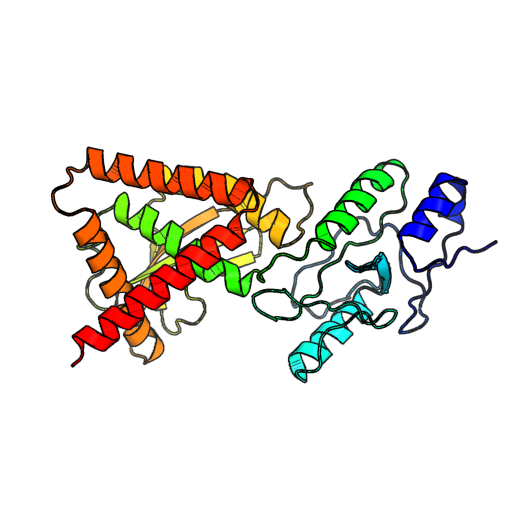ATOM 2196 C C . GLY A 1 281 ? -9.249 1.423 -7.573 1.00 66.38 281 GLY A C 1
ATOM 2197 O O . GLY A 1 281 ? -9.469 0.336 -7.046 1.00 66.38 281 GLY A O 1
ATOM 2198 N N . ALA A 1 282 ? -9.144 1.543 -8.899 1.00 69.25 282 ALA A N 1
ATOM 2199 C CA . ALA A 1 282 ? -9.364 0.462 -9.859 1.00 69.25 282 ALA A CA 1
ATOM 2200 C C . ALA A 1 282 ? -8.127 -0.443 -10.009 1.00 69.25 282 ALA A C 1
ATOM 2202 O O . ALA A 1 282 ? -7.898 -1.042 -11.065 1.00 69.25 282 ALA A O 1
ATOM 2203 N N . LEU A 1 283 ? -7.301 -0.550 -8.962 1.00 65.06 283 LEU A N 1
ATOM 2204 C CA . LEU A 1 283 ? -6.054 -1.303 -9.026 1.00 65.06 283 LEU A CA 1
ATOM 2205 C C . LEU A 1 283 ? -6.318 -2.796 -9.251 1.00 65.06 283 LEU A C 1
ATOM 2207 O O . LEU A 1 283 ? -5.552 -3.429 -9.965 1.00 65.06 283 LEU A O 1
ATOM 2211 N N . SER A 1 284 ? -7.431 -3.353 -8.767 1.00 62.38 284 SER A N 1
ATOM 2212 C CA . SER A 1 284 ? -7.827 -4.734 -9.079 1.00 62.38 284 SER A CA 1
ATOM 2213 C C . SER A 1 284 ? -7.974 -4.979 -10.586 1.00 62.38 284 SER A C 1
ATOM 2215 O O . SER A 1 284 ? -7.535 -6.014 -11.094 1.00 62.38 284 SER A O 1
ATOM 2217 N N . GLN A 1 285 ? -8.473 -3.994 -11.342 1.00 66.12 285 GLN A N 1
ATOM 2218 C CA . GLN A 1 285 ? -8.532 -4.055 -12.805 1.00 66.12 285 GLN A CA 1
ATOM 2219 C C . GLN A 1 285 ? -7.132 -3.998 -13.425 1.00 66.12 285 GLN A C 1
ATOM 2221 O O . GLN A 1 285 ? -6.838 -4.746 -14.360 1.00 66.12 285 GLN A O 1
ATOM 2226 N N . LEU A 1 286 ? -6.249 -3.144 -12.896 1.00 64.81 286 LEU A N 1
ATOM 2227 C CA . LEU A 1 286 ? -4.865 -3.033 -13.361 1.00 64.81 286 LEU A CA 1
ATOM 2228 C C . LEU A 1 286 ? -4.063 -4.308 -13.070 1.00 64.81 286 LEU A C 1
ATOM 2230 O O . LEU A 1 286 ? -3.347 -4.790 -13.942 1.00 64.81 286 LEU A O 1
ATOM 2234 N N . LEU A 1 287 ? -4.228 -4.891 -11.886 1.00 65.00 287 LEU A N 1
ATOM 2235 C CA . LEU A 1 287 ? -3.580 -6.126 -11.451 1.00 65.00 287 LEU A CA 1
ATOM 2236 C C . LEU A 1 287 ? -4.091 -7.327 -12.240 1.00 65.00 287 LEU A C 1
ATOM 2238 O O . LEU A 1 287 ? -3.289 -8.151 -12.673 1.00 65.00 287 LEU A O 1
ATOM 2242 N N . THR A 1 288 ? -5.393 -7.384 -12.525 1.00 66.50 288 THR A N 1
ATOM 2243 C CA . THR A 1 288 ? -5.976 -8.405 -13.407 1.00 66.50 288 THR A CA 1
ATOM 2244 C C . THR A 1 288 ? -5.395 -8.300 -14.817 1.00 66.50 288 THR A C 1
ATOM 2246 O O . THR A 1 288 ? -4.892 -9.287 -15.354 1.00 66.50 288 THR A O 1
ATOM 2249 N N . ARG A 1 289 ? -5.376 -7.095 -15.405 1.00 65.06 289 ARG A N 1
ATOM 2250 C CA . ARG A 1 289 ? -4.791 -6.857 -16.737 1.00 65.06 289 ARG A CA 1
ATOM 2251 C C . ARG A 1 289 ? -3.301 -7.182 -16.777 1.00 65.06 289 ARG A C 1
ATOM 2253 O O . ARG A 1 289 ? -2.849 -7.841 -17.708 1.00 65.06 289 ARG A O 1
ATOM 2260 N N . ALA A 1 290 ? -2.542 -6.762 -15.771 1.00 63.47 290 ALA A N 1
ATOM 2261 C CA . ALA A 1 290 ? -1.108 -7.004 -15.703 1.00 63.47 290 ALA A CA 1
ATOM 2262 C C . ALA A 1 290 ? -0.782 -8.486 -15.468 1.00 63.47 290 ALA A C 1
ATOM 2264 O O . ALA A 1 290 ? 0.161 -9.003 -16.065 1.00 63.47 290 ALA A O 1
ATOM 2265 N N . ARG A 1 291 ? -1.579 -9.201 -14.663 1.00 64.62 291 ARG A N 1
ATOM 2266 C CA . ARG A 1 291 ? -1.465 -10.655 -14.486 1.00 64.62 291 ARG A CA 1
ATOM 2267 C C . ARG A 1 291 ? -1.718 -11.390 -15.799 1.00 64.62 291 ARG A C 1
ATOM 2269 O O . ARG A 1 291 ? -0.906 -12.236 -16.162 1.00 64.62 291 ARG A O 1
ATOM 2276 N N . LEU A 1 292 ? -2.775 -11.029 -16.530 1.00 63.41 292 LEU A N 1
ATOM 2277 C CA . LEU A 1 292 ? -3.075 -11.595 -17.850 1.00 63.41 292 LEU A CA 1
ATOM 2278 C C . LEU A 1 292 ? -1.963 -11.290 -18.864 1.00 63.41 292 LEU A C 1
ATOM 2280 O O . LEU A 1 292 ? -1.519 -12.183 -19.586 1.00 63.41 292 LEU A O 1
ATOM 2284 N N . ALA A 1 293 ? -1.450 -10.057 -18.879 1.00 61.53 293 ALA A N 1
ATOM 2285 C CA . ALA A 1 293 ? -0.342 -9.665 -19.745 1.00 61.53 293 ALA A CA 1
ATOM 2286 C C . ALA A 1 293 ? 0.944 -10.439 -19.416 1.00 61.53 293 ALA A C 1
ATOM 2288 O O . ALA A 1 293 ? 1.615 -10.928 -20.322 1.00 61.53 293 ALA A O 1
ATOM 2289 N N . ARG A 1 294 ? 1.263 -10.622 -18.127 1.00 60.22 294 ARG A N 1
ATOM 2290 C CA . ARG A 1 294 ? 2.420 -11.409 -17.678 1.00 60.22 294 ARG A CA 1
ATOM 2291 C C . ARG A 1 294 ? 2.260 -12.891 -18.002 1.00 60.22 294 ARG A C 1
ATOM 2293 O O . ARG A 1 294 ? 3.220 -13.494 -18.455 1.00 60.22 294 ARG A O 1
ATOM 2300 N N . GLN A 1 295 ? 1.073 -13.470 -17.814 1.00 61.16 295 GLN A N 1
ATOM 2301 C CA . GLN A 1 295 ? 0.787 -14.853 -18.215 1.00 61.16 295 GLN A CA 1
ATOM 2302 C C . GLN A 1 295 ? 0.968 -15.039 -19.722 1.00 61.16 295 GLN A C 1
ATOM 2304 O O . GLN A 1 295 ? 1.637 -15.977 -20.136 1.00 61.16 295 GLN A O 1
ATOM 2309 N N . THR A 1 296 ? 0.465 -14.102 -20.525 1.00 59.28 296 THR A N 1
ATOM 2310 C CA . THR A 1 296 ? 0.639 -14.113 -21.985 1.00 59.28 296 THR A CA 1
ATOM 2311 C C . THR A 1 296 ? 2.114 -13.988 -22.378 1.00 59.28 296 THR A C 1
ATOM 2313 O O . THR A 1 296 ? 2.581 -14.678 -23.279 1.00 59.28 296 THR A O 1
ATOM 2316 N N . LEU A 1 297 ? 2.872 -13.125 -21.692 1.00 53.66 297 LEU A N 1
ATOM 2317 C CA . LEU A 1 297 ? 4.302 -12.939 -21.932 1.00 53.66 297 LEU A CA 1
ATOM 2318 C C . LEU A 1 297 ? 5.107 -14.193 -21.562 1.00 53.66 297 LEU A C 1
ATOM 2320 O O . LEU A 1 297 ? 5.932 -14.636 -22.349 1.00 53.66 297 LEU A O 1
ATOM 2324 N N . VAL A 1 298 ? 4.848 -14.780 -20.390 1.00 52.84 298 VAL A N 1
ATOM 2325 C CA . VAL A 1 298 ? 5.495 -16.021 -19.939 1.00 52.84 298 VAL A CA 1
ATOM 2326 C C . VAL A 1 298 ? 5.161 -17.171 -20.885 1.00 52.84 298 VAL A C 1
ATOM 2328 O O . VAL A 1 298 ? 6.062 -17.904 -21.264 1.00 52.84 298 VAL A O 1
ATOM 2331 N N . GLN A 1 299 ? 3.905 -17.295 -21.324 1.00 53.34 299 GLN A N 1
ATOM 2332 C CA . GLN A 1 299 ? 3.515 -18.293 -22.321 1.00 53.34 299 GLN A CA 1
ATOM 2333 C C . GLN A 1 299 ? 4.286 -18.120 -23.631 1.00 53.34 299 GLN A C 1
ATOM 2335 O O . GLN A 1 299 ? 4.777 -19.104 -24.162 1.00 53.34 299 GLN A O 1
ATOM 2340 N N . ARG A 1 300 ? 4.462 -16.889 -24.128 1.00 53.69 300 ARG A N 1
ATOM 2341 C CA . ARG A 1 300 ? 5.269 -16.638 -25.334 1.00 53.69 300 ARG A CA 1
ATOM 2342 C C . ARG A 1 300 ? 6.741 -16.993 -25.143 1.00 53.69 300 ARG A C 1
ATOM 2344 O O . ARG A 1 300 ? 7.307 -17.641 -26.001 1.00 53.69 300 ARG A O 1
ATOM 2351 N N . VAL A 1 301 ? 7.337 -16.633 -24.007 1.00 48.66 301 VAL A N 1
ATOM 2352 C CA . VAL A 1 301 ? 8.739 -16.974 -23.706 1.00 48.66 301 VAL A CA 1
ATOM 2353 C C . VAL A 1 301 ? 8.944 -18.481 -23.605 1.00 48.66 301 VAL A C 1
ATOM 2355 O O . VAL A 1 301 ? 9.958 -18.975 -24.070 1.00 48.66 301 VAL A O 1
ATOM 2358 N N . VAL A 1 302 ? 8.004 -19.208 -22.997 1.00 45.97 302 VAL A N 1
ATOM 2359 C CA . VAL A 1 302 ? 8.073 -20.674 -22.908 1.00 45.97 302 VAL A CA 1
ATOM 2360 C C . VAL A 1 302 ? 7.924 -21.310 -24.292 1.00 45.97 302 VAL A C 1
ATOM 2362 O O . VAL A 1 302 ? 8.640 -22.253 -24.585 1.00 45.97 302 VAL A O 1
ATOM 2365 N N . LEU A 1 303 ? 7.047 -20.774 -25.145 1.00 46.69 303 LEU A N 1
ATOM 2366 C CA . LEU A 1 303 ? 6.817 -21.288 -26.500 1.00 46.69 303 LEU A CA 1
ATOM 2367 C C . LEU A 1 303 ? 7.913 -20.902 -27.511 1.00 46.69 303 LEU A C 1
ATOM 2369 O O . LEU A 1 303 ? 8.064 -21.594 -28.506 1.00 46.69 303 LEU A O 1
ATOM 2373 N N . ASP A 1 304 ? 8.665 -19.825 -27.269 1.00 41.00 304 ASP A N 1
ATOM 2374 C CA . ASP A 1 304 ? 9.816 -19.408 -28.089 1.00 41.00 304 ASP A CA 1
ATOM 2375 C C . ASP A 1 304 ? 11.133 -20.113 -27.666 1.00 41.00 304 ASP A C 1
ATOM 2377 O O . ASP A 1 304 ? 12.193 -19.830 -28.228 1.00 41.00 304 ASP A O 1
ATOM 2381 N N . LEU A 1 305 ? 11.094 -20.980 -26.642 1.00 41.34 305 LEU A N 1
ATOM 2382 C CA . LEU A 1 305 ? 12.234 -21.766 -26.138 1.00 41.34 305 LEU A CA 1
ATOM 2383 C C . LEU A 1 305 ? 12.210 -23.248 -26.573 1.00 41.34 305 LEU A C 1
ATOM 2385 O O . LEU A 1 305 ? 13.130 -23.979 -26.198 1.00 41.34 305 LEU A O 1
ATOM 2389 N N . ASP A 1 306 ? 11.215 -23.651 -27.368 1.00 33.84 306 ASP A N 1
ATOM 2390 C CA . ASP A 1 306 ? 11.123 -24.944 -28.073 1.00 33.84 306 ASP A CA 1
ATOM 2391 C C . ASP A 1 306 ? 11.403 -24.768 -29.581 1.00 33.84 306 ASP A C 1
ATOM 2393 O O . ASP A 1 306 ? 11.915 -25.727 -30.207 1.00 33.84 306 ASP A O 1
#

Sequence (306 aa):
MSINETYFPALMDILSQDPSATESLNLECPICRDVMTTNNEDKVSYSNDEADVNHGAFVLPCGHIIGYSCSREIYNYSTGTGIPHRCPTCRFDLIHTSCQHSHNIGTMLRVGEAQRHSMRLSVENSSRVFDYCVECCLPFIFSQLRGIAMAECDFSSVLTGRRVLILTINKANMEWKS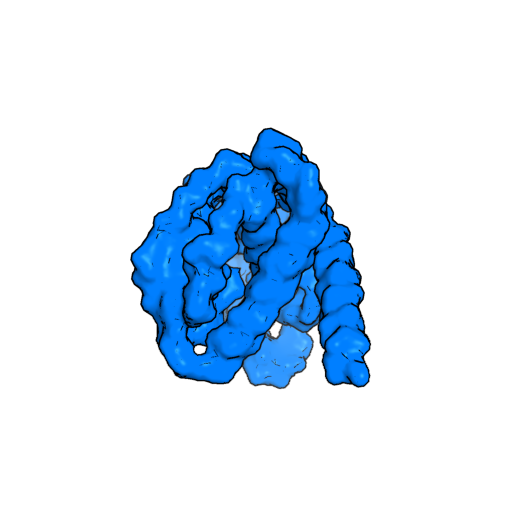ESRLRNTTLVTNLPVFDALKSTNAALGRFLEKLLNLPADEPADFECRLNLYEGGPGENIDSYLRMQNLMVQVTERRLMGMDPATRNATARNDARSFCSLLENGALSQLLTRARLARQTLVQRVVLDLD

Secondary structure (DSSP, 8-state):
--B---BHHHHHHHHHH-GGGGGGB-PBPTTT-PBPB----S--------S----BEEE-TTSBEEEHHHHHHHHHHHHHH----B-TTT--B-B-TTT--B----EE---SHHHHHHHHHHHHHHHS--SS-HHHHHHHHHHHHHHHHHHHS--TTTS-TTEEEEEEEEETTEEEETTTT--SEEEEEEEPPPHHHHHHHHHHHHHHHHHTT--TTS----EEEEEEEEE-S-HHHHHHHHHHHHHHHHHHHHTTT--HHHHHHHHHHHHHHHHHHHHTTTHHHHHHHHHHHHHHHHHHHHHTT-

pLDDT: mean 78.44, std 13.23, range [33.84, 96.38]